Protein AF-A0A844YGU7-F1 (afdb_monomer_lite)

Structure (mmCIF, N/CA/C/O backbone):
data_AF-A0A844YGU7-F1
#
_entry.id   AF-A0A844YGU7-F1
#
loop_
_atom_site.group_PDB
_atom_site.id
_atom_site.type_symbol
_atom_site.label_atom_id
_atom_site.label_alt_id
_atom_site.label_comp_id
_atom_site.label_asym_id
_atom_site.label_entity_id
_atom_site.label_seq_id
_atom_site.pdbx_PDB_ins_code
_atom_site.Cartn_x
_atom_site.Cartn_y
_atom_site.Cartn_z
_atom_site.occupancy
_atom_site.B_iso_or_equiv
_atom_site.auth_seq_id
_atom_site.auth_comp_id
_atom_site.auth_asym_id
_atom_site.auth_atom_id
_atom_site.pdbx_PDB_model_num
ATOM 1 N N . MET A 1 1 ? 11.134 10.161 29.491 1.00 30.61 1 MET A N 1
ATOM 2 C CA . MET A 1 1 ? 9.968 9.669 30.267 1.00 30.61 1 MET A CA 1
ATOM 3 C C . MET A 1 1 ? 8.596 10.061 29.671 1.00 30.61 1 MET A C 1
ATOM 5 O O . MET A 1 1 ? 7.620 10.081 30.400 1.00 30.61 1 MET A O 1
ATOM 9 N N . ALA A 1 2 ? 8.461 10.285 28.350 1.00 33.19 2 ALA A N 1
ATOM 10 C CA . ALA A 1 2 ? 7.192 10.712 27.717 1.00 33.19 2 ALA A CA 1
ATOM 11 C C . ALA A 1 2 ? 6.451 9.608 26.917 1.00 33.19 2 ALA A C 1
ATOM 13 O O . ALA A 1 2 ? 5.372 9.842 26.385 1.00 33.19 2 ALA A O 1
ATOM 14 N N . ALA A 1 3 ? 7.008 8.393 26.821 1.00 44.94 3 ALA A N 1
ATOM 15 C CA . ALA A 1 3 ? 6.471 7.333 25.956 1.00 44.94 3 ALA A CA 1
ATOM 16 C C . ALA A 1 3 ? 5.378 6.460 26.612 1.00 44.94 3 ALA A C 1
ATOM 18 O O . ALA A 1 3 ? 4.569 5.857 25.909 1.00 44.94 3 ALA A O 1
ATOM 19 N N . SER A 1 4 ? 5.322 6.385 27.948 1.00 48.12 4 SER A N 1
ATOM 20 C CA . SER A 1 4 ? 4.388 5.500 28.669 1.00 48.12 4 SER A CA 1
ATOM 21 C C . SER A 1 4 ? 2.947 6.023 28.698 1.00 48.12 4 SER A C 1
ATOM 23 O O . SER A 1 4 ? 2.011 5.225 28.726 1.00 48.12 4 SER A O 1
ATOM 25 N N . VAL A 1 5 ? 2.763 7.346 28.627 1.00 50.00 5 VAL A N 1
ATOM 26 C CA . VAL A 1 5 ? 1.441 7.997 28.619 1.00 50.00 5 VAL A CA 1
ATOM 27 C C . VAL A 1 5 ? 0.739 7.811 27.267 1.00 50.00 5 VAL A C 1
ATOM 29 O O . VAL A 1 5 ? -0.462 7.574 27.237 1.00 50.00 5 VAL A O 1
ATOM 32 N N . SER A 1 6 ? 1.483 7.795 26.152 1.00 78.44 6 SER A N 1
ATOM 33 C CA . SER A 1 6 ? 0.908 7.622 24.806 1.00 78.44 6 SER A CA 1
ATOM 34 C C . SER A 1 6 ? 0.341 6.216 24.572 1.00 78.44 6 SER A C 1
ATOM 36 O O . SER A 1 6 ? -0.726 6.078 23.980 1.00 78.44 6 SER A O 1
ATOM 38 N N . ARG A 1 7 ? 1.003 5.164 25.081 1.00 85.12 7 ARG A N 1
ATOM 39 C CA . ARG A 1 7 ? 0.532 3.781 24.899 1.00 85.12 7 ARG A CA 1
ATOM 40 C C . ARG A 1 7 ? -0.750 3.491 25.681 1.00 85.12 7 ARG A C 1
ATOM 42 O O . ARG A 1 7 ? -1.691 2.962 25.102 1.00 85.12 7 ARG A O 1
ATOM 49 N N . ARG A 1 8 ? -0.790 3.841 26.971 1.00 88.31 8 ARG A N 1
ATOM 50 C CA . ARG A 1 8 ? -1.977 3.607 27.812 1.00 88.31 8 ARG A CA 1
ATOM 51 C C . ARG A 1 8 ? -3.166 4.456 27.373 1.00 88.31 8 ARG A C 1
ATOM 53 O O . ARG A 1 8 ? -4.277 3.950 27.371 1.00 88.31 8 ARG A O 1
ATOM 60 N N . ALA A 1 9 ? -2.938 5.710 26.971 1.00 92.19 9 ALA A N 1
ATOM 61 C CA . ALA A 1 9 ? -3.999 6.561 26.434 1.00 92.19 9 ALA A CA 1
ATOM 62 C C . ALA A 1 9 ? -4.604 5.968 25.154 1.00 92.19 9 ALA A C 1
ATOM 64 O O . ALA A 1 9 ? -5.821 5.918 25.016 1.00 92.19 9 ALA A O 1
ATOM 65 N N . LEU A 1 10 ? -3.761 5.449 24.255 1.00 92.88 10 LEU A N 1
ATOM 66 C CA . LEU A 1 10 ? -4.219 4.785 23.039 1.00 92.88 10 LEU A CA 1
ATOM 67 C C . LEU A 1 10 ? -5.043 3.526 23.350 1.00 92.88 10 LEU A C 1
ATOM 69 O O . LEU A 1 10 ? -6.127 3.355 22.805 1.00 92.88 10 LEU A O 1
ATOM 73 N N . GLU A 1 11 ? -4.552 2.660 24.239 1.00 95.25 11 GLU A N 1
ATOM 74 C CA . GLU A 1 11 ? -5.267 1.443 24.654 1.00 95.25 11 GLU A CA 1
ATOM 75 C C . GLU A 1 11 ? -6.587 1.773 25.382 1.00 95.25 11 GLU A C 1
ATOM 77 O O . GLU A 1 11 ? -7.579 1.076 25.184 1.00 95.25 11 GLU A O 1
ATOM 82 N N . HIS A 1 12 ? -6.635 2.866 26.154 1.00 95.00 12 HIS A N 1
ATOM 83 C CA . HIS A 1 12 ? -7.858 3.360 26.792 1.00 95.00 12 HIS A CA 1
ATOM 84 C C . HIS A 1 12 ? -8.904 3.811 25.764 1.00 95.00 12 HIS A C 1
ATOM 86 O O . HIS A 1 12 ? -10.040 3.350 25.822 1.00 95.00 12 HIS A O 1
ATOM 92 N N . GLU A 1 13 ? -8.529 4.644 24.786 1.00 95.94 13 GLU A N 1
ATOM 93 C CA . GLU A 1 13 ? -9.454 5.088 23.732 1.00 95.94 13 GLU A CA 1
ATOM 94 C C . GLU A 1 13 ? -10.020 3.906 22.930 1.00 95.94 13 GLU A C 1
ATOM 96 O O . GLU A 1 13 ? -11.205 3.885 22.607 1.00 95.94 13 GLU A O 1
ATOM 101 N N . VAL A 1 14 ? -9.196 2.892 22.647 1.00 95.94 14 VAL A N 1
ATOM 102 C CA . VAL A 1 14 ? -9.638 1.663 21.968 1.00 95.94 14 VAL A CA 1
ATOM 103 C C . VAL A 1 14 ? -10.587 0.844 22.846 1.00 95.94 14 VAL A C 1
ATOM 105 O O . VAL A 1 14 ? -11.570 0.301 22.342 1.00 95.94 14 VAL A O 1
ATOM 108 N N . GLY A 1 15 ? -10.327 0.772 24.154 1.00 95.38 15 GLY A N 1
ATOM 109 C CA . GLY A 1 15 ? -11.231 0.145 25.118 1.00 95.38 15 GLY A CA 1
ATOM 110 C C . GLY A 1 15 ? -12.611 0.806 25.138 1.00 95.38 15 GLY A C 1
ATOM 111 O O . GLY A 1 15 ? -13.621 0.107 25.067 1.00 95.38 15 GLY A O 1
ATOM 112 N N . GLU A 1 16 ? -12.659 2.141 25.144 1.00 96.50 16 GLU A N 1
ATOM 113 C CA . GLU A 1 16 ? -13.910 2.909 25.091 1.00 96.50 16 GLU A CA 1
ATOM 114 C C . GLU A 1 16 ? -14.686 2.670 23.789 1.00 96.50 16 GLU A C 1
ATOM 116 O O . GLU A 1 16 ? -15.904 2.490 23.831 1.00 96.50 16 GLU A O 1
ATOM 121 N N . ILE A 1 17 ? -14.002 2.604 22.636 1.00 95.88 17 ILE A N 1
ATOM 122 C CA . ILE A 1 17 ? -14.648 2.268 21.353 1.00 95.88 17 ILE A CA 1
ATOM 123 C C . ILE A 1 17 ? -15.348 0.915 21.459 1.00 95.88 17 ILE A C 1
ATOM 125 O O . ILE A 1 17 ? -16.547 0.826 21.202 1.00 95.88 17 ILE A O 1
ATOM 129 N N . ARG A 1 18 ? -14.631 -0.122 21.901 1.00 94.44 18 ARG A N 1
ATOM 130 C CA . ARG A 1 18 ? -15.182 -1.482 21.983 1.00 94.44 18 ARG A CA 1
ATOM 131 C C . ARG A 1 18 ? -16.327 -1.589 22.988 1.00 94.44 18 ARG A C 1
ATOM 133 O O . ARG A 1 18 ? -17.298 -2.297 22.731 1.00 94.44 18 ARG A O 1
ATOM 140 N N . ALA A 1 19 ? -16.241 -0.878 24.113 1.00 93.50 19 ALA A N 1
ATOM 141 C CA . ALA A 1 19 ? -17.320 -0.822 25.096 1.00 93.50 19 ALA A CA 1
ATOM 142 C C . ALA A 1 19 ? -18.585 -0.168 24.513 1.00 93.50 19 ALA A C 1
ATOM 144 O O . ALA A 1 19 ? -19.694 -0.666 24.714 1.00 93.50 19 ALA A O 1
ATOM 145 N N . LEU A 1 20 ? -18.427 0.920 23.753 1.00 93.19 20 LEU A N 1
ATOM 146 C CA . LEU A 1 20 ? -19.538 1.598 23.086 1.00 93.19 20 LEU A CA 1
ATOM 147 C C . LEU A 1 20 ? -20.135 0.769 21.947 1.00 93.19 20 LEU A C 1
ATOM 149 O O . LEU A 1 20 ? -21.356 0.749 21.809 1.00 93.19 20 LEU A O 1
ATOM 153 N N . GLU A 1 21 ? -19.311 0.072 21.164 1.00 91.75 21 GLU A N 1
ATOM 154 C CA . GLU A 1 21 ? -19.767 -0.854 20.121 1.00 91.75 21 GLU A CA 1
ATOM 155 C C . GLU A 1 21 ? -20.582 -2.007 20.719 1.00 91.75 21 GLU A C 1
ATOM 157 O O . GLU A 1 21 ? -21.665 -2.320 20.222 1.00 91.75 21 GLU A O 1
ATOM 162 N N . ALA A 1 22 ? -20.124 -2.584 21.836 1.00 91.00 22 ALA A N 1
ATOM 163 C CA . ALA A 1 22 ? -20.861 -3.621 22.555 1.00 91.00 22 ALA A CA 1
ATOM 164 C C . ALA A 1 22 ? -22.194 -3.100 23.123 1.00 91.00 22 ALA A C 1
ATOM 166 O O . ALA A 1 22 ? -23.228 -3.758 22.992 1.00 91.00 22 ALA A O 1
ATOM 167 N N . ALA A 1 23 ? -22.200 -1.898 23.709 1.00 89.69 23 ALA A N 1
ATOM 168 C CA . ALA A 1 23 ? -23.420 -1.267 24.217 1.00 89.69 23 ALA A CA 1
ATOM 169 C C . ALA A 1 23 ? -24.423 -0.942 23.095 1.00 89.69 23 ALA A C 1
ATOM 171 O O . ALA A 1 23 ? -25.630 -1.139 23.260 1.00 89.69 23 ALA A O 1
ATOM 172 N N . LEU A 1 24 ? -23.935 -0.478 21.942 1.00 88.56 24 LEU A N 1
ATOM 173 C CA . LEU A 1 24 ? -24.749 -0.220 20.756 1.00 88.56 24 LEU A CA 1
ATOM 174 C C . LEU A 1 24 ? -25.374 -1.513 20.216 1.00 88.56 24 LEU A C 1
ATOM 176 O O . LEU A 1 24 ? -26.574 -1.537 19.943 1.00 88.56 24 LEU A O 1
ATOM 180 N N . ALA A 1 25 ? -24.591 -2.592 20.126 1.00 87.75 25 ALA A N 1
ATOM 181 C CA . ALA A 1 25 ? -25.080 -3.904 19.711 1.00 87.75 25 ALA A CA 1
ATOM 182 C C . ALA A 1 25 ? -26.176 -4.439 20.652 1.00 87.75 25 ALA A C 1
ATOM 184 O O . ALA A 1 25 ? -27.153 -5.019 20.183 1.00 87.75 25 ALA A O 1
ATOM 185 N N . ALA A 1 26 ? -26.060 -4.191 21.962 1.00 86.06 26 ALA A N 1
ATOM 186 C CA . ALA A 1 26 ? -27.051 -4.609 22.954 1.00 86.06 26 ALA A CA 1
ATOM 187 C C . ALA A 1 26 ? -28.352 -3.777 22.937 1.00 86.06 26 ALA A C 1
ATOM 189 O O . ALA A 1 26 ? -29.416 -4.294 23.268 1.00 86.06 26 ALA A O 1
ATOM 190 N N . THR A 1 27 ? -28.291 -2.492 22.563 1.00 80.69 27 THR A N 1
ATOM 191 C CA . THR A 1 27 ? -29.431 -1.552 22.669 1.00 80.69 27 THR A CA 1
ATOM 192 C C . THR A 1 27 ? -30.338 -1.547 21.424 1.00 80.69 27 THR A C 1
ATOM 194 O O . THR A 1 27 ? -31.477 -1.077 21.482 1.00 80.69 27 THR A O 1
ATOM 197 N N . GLY A 1 28 ? -29.873 -2.072 20.284 1.00 70.62 28 GLY A N 1
ATOM 198 C CA . GLY A 1 28 ? -30.610 -2.015 19.017 1.00 70.62 28 GLY A CA 1
ATOM 199 C C . GLY A 1 28 ? -30.732 -0.591 18.444 1.00 70.62 28 GLY A C 1
ATOM 200 O O . GLY A 1 28 ? -30.109 0.349 18.932 1.00 70.62 28 GLY A O 1
ATOM 201 N N . SER A 1 29 ? -31.536 -0.422 17.383 1.00 58.06 29 SER A N 1
ATOM 202 C CA . SER A 1 29 ? -31.522 0.695 16.406 1.00 58.06 29 SER A CA 1
ATOM 203 C C . SER A 1 29 ? -31.685 2.149 16.922 1.00 58.06 29 SER A C 1
ATOM 205 O O . SER A 1 29 ? -31.743 3.074 16.113 1.00 58.06 29 SER A O 1
ATOM 207 N N . ARG A 1 30 ? -31.725 2.408 18.238 1.00 59.16 30 ARG A N 1
ATOM 208 C CA . ARG A 1 30 ? -31.756 3.757 18.856 1.00 59.16 30 ARG A CA 1
ATOM 209 C C . ARG A 1 30 ? -30.343 4.308 19.145 1.00 59.16 30 ARG A C 1
ATOM 211 O O . ARG A 1 30 ? -30.077 4.872 20.203 1.00 59.16 30 ARG A O 1
ATOM 218 N N . GLY A 1 31 ? -29.424 4.142 18.192 1.00 62.31 31 GLY A N 1
ATOM 219 C CA . GLY A 1 31 ? -27.970 4.249 18.391 1.00 62.31 31 GLY A CA 1
ATOM 220 C C . GLY A 1 31 ? -27.278 5.580 18.061 1.00 62.31 31 GLY A C 1
ATOM 221 O O . GLY A 1 31 ? -26.046 5.633 18.076 1.00 62.31 31 GLY A O 1
ATOM 222 N N . GLY A 1 32 ? -28.011 6.654 17.743 1.00 75.06 32 GLY A N 1
ATOM 223 C CA . GLY A 1 32 ? -27.411 7.896 17.220 1.00 75.06 32 GLY A CA 1
ATOM 224 C C . GLY A 1 32 ? -26.360 8.531 18.145 1.00 75.06 32 GLY A C 1
ATOM 225 O O . GLY A 1 32 ? -25.285 8.923 17.697 1.00 75.06 32 GLY A O 1
ATOM 226 N N . SER A 1 33 ? -26.620 8.556 19.457 1.00 83.50 33 SER A N 1
ATOM 227 C CA . SER A 1 33 ? -25.674 9.095 20.451 1.00 83.50 33 SER A CA 1
ATOM 228 C C . SER A 1 33 ? -24.414 8.229 20.601 1.00 83.50 33 SER A C 1
ATOM 230 O O . SER A 1 33 ? -23.306 8.755 20.708 1.00 83.50 33 SER A O 1
ATOM 232 N N . TYR A 1 34 ? -24.554 6.899 20.543 1.00 86.75 34 TYR A N 1
ATOM 233 C CA . TYR A 1 34 ? -23.420 5.972 20.605 1.00 86.75 34 TYR A CA 1
ATOM 234 C C . TYR A 1 34 ? -22.502 6.121 19.392 1.00 86.75 34 TYR A C 1
ATOM 236 O O . TYR A 1 34 ? -21.291 6.213 19.568 1.00 86.75 34 TYR A O 1
ATOM 244 N N . SER A 1 35 ? -23.071 6.246 18.190 1.00 87.81 35 SER A N 1
ATOM 245 C CA . SER A 1 35 ? -22.302 6.418 16.948 1.00 87.81 35 SER A CA 1
ATOM 246 C C . SER A 1 35 ? -21.432 7.680 16.995 1.00 87.81 35 SER A C 1
ATOM 248 O O . SER A 1 35 ? -20.227 7.616 16.773 1.00 87.81 35 SER A O 1
ATOM 250 N N . LEU A 1 36 ? -21.995 8.817 17.426 1.00 90.75 36 LEU A N 1
ATOM 251 C CA . LEU A 1 36 ? -21.240 10.069 17.578 1.00 90.75 36 LEU A CA 1
ATOM 252 C C . LEU A 1 36 ? -20.111 9.974 18.616 1.00 90.75 36 LEU A C 1
ATOM 254 O O . LEU A 1 36 ? -19.061 10.608 18.465 1.00 90.75 36 LEU A O 1
ATOM 258 N N . ARG A 1 37 ? -20.322 9.208 19.694 1.00 93.25 37 ARG A N 1
ATOM 259 C CA . ARG A 1 37 ? -19.289 8.959 20.708 1.00 93.25 37 ARG A CA 1
ATOM 260 C C . ARG A 1 37 ? -18.177 8.079 20.144 1.00 93.25 37 ARG A C 1
ATOM 262 O O . ARG A 1 37 ? -17.015 8.446 20.298 1.00 93.25 37 ARG A O 1
ATOM 269 N N . ILE A 1 38 ? -18.525 6.991 19.459 1.00 93.88 38 ILE A N 1
ATOM 270 C CA . ILE A 1 38 ? -17.577 6.096 18.781 1.00 93.88 38 ILE A CA 1
ATOM 271 C C . ILE A 1 38 ? -16.715 6.898 17.799 1.00 93.88 38 ILE A C 1
ATOM 273 O O . ILE A 1 38 ? -15.489 6.877 17.905 1.00 93.88 38 ILE A O 1
ATOM 277 N N . ASP A 1 39 ? -17.334 7.714 16.943 1.00 94.38 39 ASP A N 1
ATOM 278 C CA . ASP A 1 39 ? -16.623 8.574 15.991 1.00 94.38 39 ASP A CA 1
ATOM 279 C C . ASP A 1 39 ? -15.642 9.527 16.682 1.00 94.38 39 ASP A C 1
ATOM 281 O O . ASP A 1 39 ? -14.556 9.810 16.173 1.00 94.38 39 ASP A O 1
ATOM 285 N N . ARG A 1 40 ? -16.004 10.057 17.856 1.00 96.25 40 ARG A N 1
ATOM 286 C CA . ARG A 1 40 ? -15.124 10.939 18.631 1.00 96.25 40 ARG A CA 1
ATOM 287 C C . ARG A 1 40 ? -13.887 10.198 19.138 1.00 96.25 40 ARG A C 1
ATOM 289 O O . ARG A 1 40 ? -12.791 10.752 19.050 1.00 96.25 40 ARG A O 1
ATOM 296 N N . HIS A 1 41 ? -14.048 8.978 19.644 1.00 96.50 41 HIS A N 1
ATOM 297 C CA . HIS A 1 41 ? -12.916 8.154 20.070 1.00 96.50 41 HIS A CA 1
ATOM 298 C C . HIS A 1 41 ? -12.042 7.743 18.875 1.00 96.50 41 HIS A C 1
ATOM 300 O O . HIS A 1 41 ? -10.823 7.894 18.941 1.00 96.50 41 HIS A O 1
ATOM 306 N N . TYR A 1 42 ? -12.633 7.358 17.737 1.00 95.88 42 TYR A N 1
ATOM 307 C CA . TYR A 1 42 ? -11.872 7.101 16.509 1.00 95.88 42 TYR A CA 1
ATOM 308 C C . TYR A 1 42 ? -11.058 8.319 16.067 1.00 95.88 42 TYR A C 1
ATOM 310 O O . TYR A 1 42 ? -9.868 8.183 15.789 1.00 95.88 42 TYR A O 1
ATOM 318 N N . ARG A 1 43 ? -11.645 9.524 16.064 1.00 96.12 43 ARG A N 1
ATOM 319 C CA . ARG A 1 43 ? -10.906 10.761 15.748 1.00 96.12 43 ARG A CA 1
ATOM 320 C C . ARG A 1 43 ? -9.717 10.981 16.687 1.00 96.12 43 ARG A C 1
ATOM 322 O O . ARG A 1 43 ? -8.649 11.364 16.216 1.00 96.12 43 ARG A O 1
ATOM 329 N N . ARG A 1 44 ? -9.863 10.708 17.989 1.00 96.06 44 ARG A N 1
ATOM 330 C CA . ARG A 1 44 ? -8.751 10.798 18.954 1.00 96.06 44 ARG A CA 1
ATOM 331 C C . ARG A 1 44 ? -7.650 9.783 18.663 1.00 96.06 44 ARG A C 1
ATOM 333 O O . ARG A 1 44 ? -6.483 10.165 18.629 1.00 96.06 44 ARG A O 1
ATOM 340 N N . VAL A 1 45 ? -8.008 8.528 18.394 1.00 95.50 45 VAL A N 1
ATOM 341 C CA . VAL A 1 45 ? -7.051 7.479 18.005 1.00 95.50 45 VAL A CA 1
ATOM 342 C C . VAL A 1 45 ? -6.285 7.878 16.740 1.00 95.50 45 VAL A C 1
ATOM 344 O O . VAL A 1 45 ? -5.057 7.782 16.715 1.00 95.50 45 VAL A O 1
ATOM 347 N N . MET A 1 46 ? -6.982 8.376 15.714 1.00 94.69 46 MET A N 1
ATOM 348 C CA . MET A 1 46 ? -6.356 8.849 14.474 1.00 94.69 46 MET A CA 1
ATOM 349 C C . MET A 1 46 ? -5.374 9.992 14.744 1.00 94.69 46 MET A C 1
ATOM 351 O O . MET A 1 46 ? -4.224 9.905 14.320 1.00 94.69 46 MET A O 1
ATOM 355 N N . ALA A 1 47 ? -5.779 11.002 15.520 1.00 94.88 47 ALA A N 1
ATOM 356 C CA . ALA A 1 47 ? -4.920 12.132 15.873 1.00 94.88 47 ALA A CA 1
ATOM 357 C C . ALA A 1 47 ? -3.655 11.693 16.638 1.00 94.88 47 ALA A C 1
ATOM 359 O O . ALA A 1 47 ? -2.561 12.192 16.380 1.00 94.88 47 ALA A O 1
ATOM 360 N N . MET A 1 48 ? -3.769 10.713 17.543 1.00 94.88 48 MET A N 1
ATOM 361 C CA . MET A 1 48 ? -2.610 10.147 18.249 1.00 94.88 48 MET A CA 1
ATOM 362 C C . MET A 1 48 ? -1.652 9.392 17.311 1.00 94.88 48 MET A C 1
ATOM 364 O O . MET A 1 48 ? -0.442 9.368 17.549 1.00 94.88 48 MET A O 1
ATOM 368 N N . LEU A 1 49 ? -2.173 8.757 16.257 1.00 95.00 49 LEU A N 1
ATOM 369 C CA . LEU A 1 49 ? -1.391 7.965 15.302 1.00 95.00 49 LEU A CA 1
ATOM 370 C C . LEU A 1 49 ? -0.863 8.778 14.115 1.00 95.00 49 LEU A C 1
ATOM 372 O O . LEU A 1 49 ? 0.033 8.307 13.411 1.00 95.00 49 LEU A O 1
ATOM 376 N N . GLU A 1 50 ? -1.345 9.999 13.914 1.00 94.81 50 GLU A N 1
ATOM 377 C CA . GLU A 1 50 ? -1.031 10.834 12.756 1.00 94.81 50 GLU A CA 1
ATOM 378 C C . GLU A 1 50 ? 0.474 11.055 12.508 1.00 94.81 50 GLU A C 1
ATOM 380 O O . GLU A 1 50 ? 0.926 10.822 11.380 1.00 94.81 50 GLU A O 1
ATOM 385 N N . PRO A 1 51 ? 1.318 11.356 13.518 1.00 93.44 51 PRO A N 1
ATOM 386 C CA . PRO A 1 51 ? 2.763 11.465 13.301 1.00 93.44 51 PRO A CA 1
ATOM 387 C C . PRO A 1 51 ? 3.385 10.170 12.756 1.00 93.44 51 PRO A C 1
ATOM 389 O O . PRO A 1 51 ? 4.318 10.193 11.946 1.00 93.44 51 PRO A O 1
ATOM 392 N N . ARG A 1 52 ? 2.852 9.017 13.181 1.00 93.56 52 ARG A N 1
ATOM 393 C CA . ARG A 1 52 ? 3.315 7.691 12.760 1.00 93.56 52 ARG A CA 1
ATOM 394 C C . ARG A 1 52 ? 2.835 7.357 11.352 1.00 93.56 52 ARG A C 1
ATOM 396 O O . ARG A 1 52 ? 3.626 6.814 10.581 1.00 93.56 52 ARG A O 1
ATOM 403 N N . ILE A 1 53 ? 1.603 7.730 11.003 1.00 95.50 53 ILE A N 1
ATOM 404 C CA . ILE A 1 53 ? 1.070 7.647 9.637 1.00 95.50 53 ILE A CA 1
ATOM 405 C C . ILE A 1 53 ? 1.951 8.483 8.704 1.00 95.50 53 ILE A C 1
ATOM 407 O O . ILE A 1 53 ? 2.502 7.951 7.745 1.00 95.50 53 ILE A 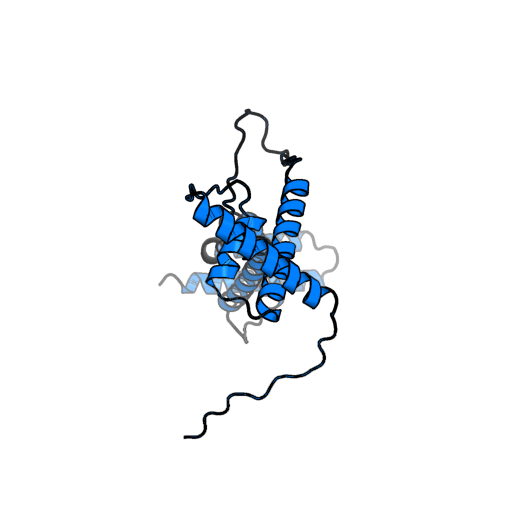O 1
ATOM 411 N N . ALA A 1 54 ? 2.215 9.749 9.037 1.00 94.62 54 ALA A N 1
ATOM 412 C CA . ALA A 1 54 ? 3.057 10.632 8.230 1.00 94.62 54 ALA A CA 1
ATOM 413 C C . ALA A 1 54 ? 4.496 10.109 8.056 1.00 94.62 54 ALA A C 1
ATOM 415 O O . ALA A 1 54 ? 5.116 10.284 6.999 1.00 94.62 54 ALA A O 1
ATOM 416 N N . TRP A 1 55 ? 5.068 9.479 9.087 1.00 95.19 55 TRP A N 1
ATOM 417 C CA . TRP A 1 55 ? 6.369 8.815 8.985 1.00 95.19 55 TRP A CA 1
ATOM 418 C C . TRP A 1 55 ? 6.318 7.580 8.073 1.00 95.19 55 TRP A C 1
ATOM 420 O O . TRP A 1 55 ? 7.161 7.448 7.182 1.00 95.19 55 TRP A O 1
ATOM 430 N N . LEU A 1 56 ? 5.318 6.710 8.240 1.00 94.31 56 LEU A N 1
ATOM 431 C CA . LEU A 1 56 ? 5.147 5.511 7.419 1.00 94.31 56 LEU A CA 1
ATOM 432 C C . LEU A 1 56 ? 4.900 5.858 5.945 1.00 94.31 56 LEU A C 1
ATOM 434 O O . LEU A 1 56 ? 5.577 5.311 5.078 1.00 94.31 56 LEU A O 1
ATOM 438 N N . THR A 1 57 ? 4.022 6.815 5.647 1.00 95.06 57 THR A N 1
ATOM 439 C CA . THR A 1 57 ? 3.744 7.283 4.280 1.00 95.06 57 THR A CA 1
ATOM 440 C C . THR A 1 57 ? 5.024 7.724 3.568 1.00 95.06 57 THR A C 1
ATOM 442 O O . THR A 1 57 ? 5.280 7.324 2.429 1.00 95.06 57 THR A O 1
ATOM 445 N N . ARG A 1 58 ? 5.898 8.471 4.261 1.00 95.56 58 ARG A N 1
ATOM 446 C CA . ARG A 1 58 ? 7.224 8.841 3.738 1.00 95.56 58 ARG A CA 1
ATOM 447 C C . ARG A 1 58 ? 8.118 7.620 3.530 1.00 95.56 58 ARG A C 1
ATOM 449 O O . ARG A 1 58 ? 8.710 7.479 2.464 1.00 95.56 58 ARG A O 1
ATOM 456 N N . ARG A 1 59 ? 8.192 6.713 4.511 1.00 93.94 59 ARG A N 1
ATOM 457 C CA . ARG A 1 59 ? 9.027 5.499 4.446 1.00 93.94 59 ARG A CA 1
ATOM 458 C C . ARG A 1 59 ? 8.640 4.576 3.288 1.00 93.94 59 ARG A C 1
ATOM 460 O O . ARG A 1 59 ? 9.517 3.961 2.687 1.00 93.94 59 ARG A O 1
ATOM 467 N N . TYR A 1 60 ? 7.353 4.490 2.973 1.00 92.19 60 TYR A N 1
ATOM 468 C CA . TYR A 1 60 ? 6.835 3.672 1.879 1.00 92.19 60 TYR A CA 1
ATOM 469 C C . TYR A 1 60 ? 6.925 4.363 0.509 1.00 92.19 60 TYR A C 1
ATOM 471 O O . TYR A 1 60 ? 6.664 3.711 -0.501 1.00 92.19 60 TYR A O 1
ATOM 479 N N . GLY A 1 61 ? 7.367 5.627 0.448 1.00 91.31 61 GLY A N 1
ATOM 480 C CA . GLY A 1 61 ? 7.508 6.384 -0.799 1.00 91.31 61 GLY A CA 1
ATOM 481 C C . GLY A 1 61 ? 6.178 6.881 -1.372 1.00 91.31 61 GLY A C 1
ATOM 482 O O . GLY A 1 61 ? 6.082 7.125 -2.569 1.00 91.31 61 GLY A O 1
ATOM 483 N N . LEU A 1 62 ? 5.154 7.029 -0.530 1.00 93.56 62 LEU A N 1
ATOM 484 C CA . LEU A 1 62 ? 3.787 7.406 -0.908 1.00 93.56 62 LEU A CA 1
ATOM 485 C C . LEU A 1 62 ? 3.543 8.916 -0.742 1.00 93.56 62 LEU A C 1
ATOM 487 O O . LEU A 1 62 ? 2.451 9.353 -0.401 1.00 93.56 62 LEU A O 1
ATOM 491 N N . GLY A 1 63 ? 4.577 9.735 -0.956 1.00 91.38 63 GLY A N 1
ATOM 492 C CA . GLY A 1 63 ? 4.521 11.184 -0.726 1.00 91.38 63 GLY A CA 1
ATOM 493 C C . GLY A 1 63 ? 3.495 11.924 -1.591 1.00 91.38 63 GLY A C 1
ATOM 494 O O . GLY A 1 63 ? 2.930 12.904 -1.119 1.00 91.38 63 GLY A O 1
ATOM 495 N N . ASN A 1 64 ? 3.230 11.425 -2.802 1.00 89.06 64 ASN A N 1
ATOM 496 C CA . ASN A 1 64 ? 2.221 11.968 -3.721 1.00 89.06 64 ASN A CA 1
ATOM 497 C C . ASN A 1 64 ? 0.820 11.376 -3.485 1.00 89.06 64 ASN A C 1
ATOM 499 O O . ASN A 1 64 ? -0.138 11.835 -4.083 1.00 89.06 64 ASN A O 1
ATOM 503 N N . TRP A 1 65 ? 0.712 10.371 -2.613 1.00 93.50 65 TRP A N 1
ATOM 504 C CA . TRP A 1 65 ? -0.507 9.613 -2.312 1.00 93.50 65 TRP A CA 1
ATOM 505 C C . TRP A 1 65 ? -0.840 9.747 -0.822 1.00 93.50 65 TRP A C 1
ATOM 507 O O . TRP A 1 65 ? -1.162 8.771 -0.149 1.00 93.50 65 TRP A O 1
ATOM 517 N N . ARG A 1 66 ? -0.621 10.937 -0.246 1.00 94.94 66 ARG A N 1
ATOM 518 C CA . ARG A 1 66 ? -0.720 11.151 1.209 1.00 94.94 66 ARG A CA 1
ATOM 519 C C . ARG A 1 66 ? -2.133 10.946 1.729 1.00 94.94 66 ARG A C 1
ATOM 521 O O . ARG A 1 66 ? -2.281 10.356 2.795 1.00 94.94 66 ARG A O 1
ATOM 528 N N . GLU A 1 67 ? -3.124 11.412 0.982 1.00 95.88 67 GLU A N 1
ATOM 529 C CA . GLU A 1 67 ? -4.537 11.266 1.327 1.00 95.88 67 GLU A CA 1
ATOM 530 C C . GLU A 1 67 ? -4.960 9.796 1.254 1.00 95.88 67 GLU A C 1
ATOM 532 O O . GLU A 1 67 ? -5.461 9.258 2.242 1.00 95.88 67 GLU A O 1
ATOM 537 N N . ASP A 1 68 ? -4.623 9.096 0.167 1.00 96.88 68 ASP A N 1
ATOM 538 C CA . ASP A 1 68 ? -4.873 7.654 0.034 1.00 96.88 68 ASP A CA 1
ATOM 539 C C . ASP A 1 68 ? -4.152 6.838 1.108 1.00 96.88 68 ASP A C 1
ATOM 541 O O . ASP A 1 68 ? -4.698 5.885 1.660 1.00 96.88 68 ASP A O 1
ATOM 545 N N . ALA A 1 69 ? -2.916 7.213 1.446 1.00 96.94 69 ALA A N 1
ATOM 546 C CA . ALA A 1 69 ? -2.151 6.570 2.505 1.00 96.94 69 ALA A CA 1
ATOM 547 C C . ALA A 1 69 ? -2.786 6.792 3.884 1.00 96.94 69 ALA A C 1
ATOM 549 O O . ALA A 1 69 ? -2.789 5.873 4.706 1.00 96.94 69 ALA A O 1
ATOM 550 N N . ALA A 1 70 ? -3.339 7.980 4.145 1.00 96.44 70 ALA A N 1
ATOM 551 C CA . ALA A 1 70 ? -4.076 8.257 5.372 1.00 96.44 70 ALA A CA 1
ATOM 552 C C . ALA A 1 70 ? -5.356 7.411 5.451 1.00 96.44 70 ALA A C 1
ATOM 554 O O . ALA A 1 70 ? -5.600 6.781 6.480 1.00 96.44 70 ALA A O 1
ATOM 555 N N . GLN A 1 71 ? -6.116 7.309 4.357 1.00 97.25 71 GLN A N 1
ATOM 556 C CA . GLN A 1 71 ? -7.313 6.464 4.286 1.00 97.25 71 GLN A CA 1
ATOM 557 C C . GLN A 1 71 ? -6.985 4.972 4.438 1.00 97.25 71 GLN A C 1
ATOM 559 O O . GLN A 1 71 ? -7.638 4.267 5.207 1.00 97.25 71 GLN A O 1
ATOM 564 N N . ALA A 1 72 ? -5.932 4.486 3.777 1.00 97.69 72 ALA A N 1
ATOM 565 C CA . ALA A 1 72 ? -5.464 3.108 3.913 1.00 97.69 72 ALA A CA 1
ATOM 566 C C . ALA A 1 72 ? -5.062 2.794 5.365 1.00 97.69 72 ALA A C 1
ATOM 568 O O . ALA A 1 72 ? -5.481 1.783 5.928 1.00 97.69 72 ALA A O 1
ATOM 569 N N . CYS A 1 73 ? -4.315 3.692 6.016 1.00 97.44 73 CYS A N 1
ATOM 570 C CA . CYS A 1 73 ? -4.015 3.571 7.441 1.00 97.44 73 CYS A CA 1
ATOM 571 C C . CYS A 1 73 ? -5.282 3.588 8.304 1.00 97.44 73 CYS A C 1
ATOM 573 O O . CYS A 1 73 ? -5.354 2.820 9.261 1.00 97.44 73 CYS A O 1
ATOM 575 N N . ALA A 1 74 ? -6.285 4.405 7.968 1.00 97.44 74 ALA A N 1
ATOM 576 C CA . ALA A 1 74 ? -7.543 4.454 8.704 1.00 97.44 74 ALA A CA 1
ATOM 577 C C . ALA A 1 74 ? -8.312 3.121 8.643 1.00 97.44 74 ALA A C 1
ATOM 579 O O . ALA A 1 74 ? -8.798 2.653 9.674 1.00 97.44 74 ALA A O 1
ATOM 580 N N . ILE A 1 75 ? -8.337 2.459 7.480 1.00 97.31 75 ILE A N 1
ATOM 581 C CA . ILE A 1 75 ? -8.887 1.100 7.321 1.00 97.31 75 ILE A CA 1
ATOM 582 C C . ILE A 1 75 ? -8.133 0.110 8.218 1.00 97.31 75 ILE A C 1
ATOM 584 O O . ILE A 1 75 ? -8.750 -0.668 8.949 1.00 97.31 75 ILE A O 1
ATOM 588 N N . GLY A 1 76 ? -6.798 0.167 8.210 1.00 97.31 76 GLY A N 1
ATOM 589 C CA . GLY A 1 76 ? -5.959 -0.684 9.054 1.00 97.31 76 GLY A CA 1
ATOM 590 C C . GLY A 1 76 ? -6.203 -0.462 10.549 1.00 97.31 76 GLY A C 1
ATOM 591 O O . GLY A 1 76 ? -6.251 -1.420 11.317 1.00 97.31 76 GLY A O 1
ATOM 592 N N . ILE A 1 77 ? -6.414 0.787 10.969 1.00 97.00 77 ILE A N 1
ATOM 593 C CA . ILE A 1 77 ? -6.752 1.143 12.353 1.00 97.00 77 ILE A CA 1
ATOM 594 C C . ILE A 1 77 ? -8.127 0.591 12.729 1.00 97.00 77 ILE A C 1
ATOM 596 O O . ILE A 1 77 ? -8.254 -0.027 13.783 1.00 97.00 77 ILE A O 1
ATOM 600 N N . TYR A 1 78 ? -9.132 0.742 11.866 1.00 96.56 78 TYR A N 1
ATOM 601 C CA . TYR A 1 78 ? -10.467 0.192 12.100 1.00 96.56 78 TYR A CA 1
ATOM 602 C C . TYR A 1 78 ? -10.425 -1.333 12.291 1.00 96.56 78 TYR A C 1
ATOM 604 O O . TYR A 1 78 ? -10.935 -1.859 13.280 1.00 96.56 78 TYR A O 1
ATOM 612 N N . ARG A 1 79 ? -9.706 -2.041 11.408 1.00 96.50 79 ARG A N 1
ATOM 613 C CA . ARG A 1 79 ? -9.470 -3.491 11.521 1.00 96.50 79 ARG A CA 1
ATOM 614 C C . ARG A 1 79 ? -8.701 -3.864 12.789 1.00 96.50 79 ARG A C 1
ATOM 616 O O . ARG A 1 79 ? -9.020 -4.870 13.423 1.00 96.50 79 ARG A O 1
ATOM 623 N N . ALA A 1 80 ? -7.703 -3.068 13.175 1.00 96.69 80 ALA A N 1
ATOM 624 C CA . ALA A 1 80 ? -6.942 -3.288 14.403 1.00 96.69 80 ALA A CA 1
ATOM 625 C C . ALA A 1 80 ? -7.836 -3.183 15.643 1.00 96.69 80 ALA A C 1
ATOM 627 O O . ALA A 1 80 ? -7.736 -4.033 16.519 1.00 96.69 80 ALA A O 1
ATOM 628 N N . VAL A 1 81 ? -8.718 -2.180 15.712 1.00 96.31 81 VAL A N 1
ATOM 629 C CA . VAL A 1 81 ? -9.647 -1.992 16.840 1.00 96.31 81 VAL A CA 1
ATOM 630 C C . VAL A 1 81 ? -10.568 -3.201 17.004 1.00 96.31 81 VAL A C 1
ATOM 632 O O . VAL A 1 81 ? -10.668 -3.736 18.107 1.00 96.31 81 VAL A O 1
ATOM 635 N N . GLY A 1 82 ? -11.162 -3.686 15.909 1.00 93.56 82 GLY A N 1
ATOM 636 C CA . GLY A 1 82 ? -12.085 -4.826 15.953 1.00 93.56 82 GLY A CA 1
ATOM 637 C C . GLY A 1 82 ? -11.429 -6.171 16.293 1.00 93.56 82 GLY A C 1
ATOM 638 O O . GLY A 1 82 ? -12.088 -7.054 16.833 1.00 93.56 82 GLY A O 1
ATOM 639 N N . SER A 1 83 ? -10.132 -6.334 16.010 1.00 94.31 83 SER A N 1
ATOM 640 C CA . SER A 1 83 ? -9.393 -7.595 16.211 1.00 94.31 83 SER A CA 1
ATOM 641 C C . SER A 1 83 ? -8.423 -7.579 17.396 1.00 94.31 83 SER A C 1
ATOM 643 O O . SER A 1 83 ? -7.692 -8.547 17.609 1.00 94.31 83 SER A O 1
ATOM 645 N N . TRP A 1 84 ? -8.366 -6.485 18.161 1.00 96.25 84 TRP A N 1
ATOM 646 C CA . TRP A 1 84 ? -7.389 -6.362 19.234 1.00 96.25 84 TRP A CA 1
ATOM 647 C C . TRP A 1 84 ? -7.721 -7.263 20.426 1.00 96.25 84 TRP A C 1
ATOM 649 O O . TRP A 1 84 ? -8.772 -7.144 21.052 1.00 96.25 84 TRP A O 1
ATOM 659 N N . GLU A 1 85 ? -6.775 -8.123 20.792 1.00 93.38 85 GLU A N 1
ATOM 660 C CA . GLU A 1 85 ? -6.814 -8.944 22.001 1.00 93.38 85 GLU A CA 1
ATOM 661 C C . GLU A 1 85 ? -5.671 -8.507 22.937 1.00 93.38 85 GLU A C 1
ATOM 663 O O . GLU A 1 85 ? -4.501 -8.724 22.596 1.00 93.38 85 GLU A O 1
ATOM 668 N N . PRO A 1 86 ? -5.969 -7.893 24.103 1.00 91.38 86 PRO A N 1
ATOM 669 C CA . PRO A 1 86 ? -4.944 -7.357 25.006 1.00 91.38 86 PRO A CA 1
ATOM 670 C C . PRO A 1 86 ? -3.944 -8.405 25.510 1.00 91.38 86 PRO A C 1
ATOM 672 O O . PRO A 1 86 ? -2.787 -8.077 25.763 1.00 91.38 86 PRO A O 1
ATOM 675 N N . GLU A 1 87 ? -4.381 -9.663 25.623 1.00 92.94 87 GLU A N 1
ATOM 676 C CA . GLU A 1 87 ? -3.565 -10.792 26.085 1.00 92.94 87 GLU A CA 1
ATOM 677 C C . GLU A 1 87 ? -2.490 -11.202 25.070 1.00 92.94 87 GLU A C 1
ATOM 679 O O . GLU A 1 87 ? -1.427 -11.685 25.453 1.00 92.94 87 GLU A O 1
ATOM 684 N N . ARG A 1 88 ? -2.740 -10.988 23.770 1.00 92.19 88 ARG A N 1
ATOM 685 C CA . ARG A 1 88 ? -1.813 -11.385 22.700 1.00 92.19 88 ARG A CA 1
ATOM 686 C C . ARG A 1 88 ? -0.733 -10.344 22.447 1.00 92.19 88 ARG A C 1
ATOM 688 O O . ARG A 1 88 ? 0.428 -10.692 22.246 1.00 92.19 88 ARG A O 1
ATOM 695 N N . ALA A 1 89 ? -1.113 -9.068 22.385 1.00 92.69 89 ALA A N 1
ATOM 696 C CA . ALA A 1 89 ? -0.188 -7.981 22.085 1.00 92.69 89 ALA A CA 1
ATOM 697 C C . ALA A 1 89 ? -0.738 -6.608 22.497 1.00 92.69 89 ALA A C 1
ATOM 699 O O . ALA A 1 89 ? -1.943 -6.356 22.497 1.00 92.69 89 ALA A O 1
ATOM 700 N N . GLY A 1 90 ? 0.176 -5.665 22.745 1.00 93.62 90 GLY A N 1
ATOM 701 C CA . GLY A 1 90 ? -0.177 -4.251 22.881 1.00 93.62 90 GLY A CA 1
ATOM 702 C C . GLY A 1 90 ? -0.780 -3.685 21.595 1.00 93.62 90 GLY A C 1
ATOM 703 O O . GLY A 1 90 ? -0.322 -4.009 20.493 1.00 93.62 90 GLY A O 1
ATOM 704 N N . PHE A 1 91 ? -1.762 -2.790 21.727 1.00 95.25 91 PHE A N 1
ATOM 705 C CA . PHE A 1 91 ? -2.477 -2.238 20.572 1.00 95.25 91 PHE A CA 1
ATOM 706 C C . PHE A 1 91 ? -1.541 -1.503 19.604 1.00 95.25 91 PHE A C 1
ATOM 708 O O . PHE A 1 91 ? -1.654 -1.648 18.389 1.00 95.25 91 PHE A O 1
ATOM 715 N N . SER A 1 92 ? -0.557 -0.766 20.133 1.00 93.56 92 SER A N 1
ATOM 716 C CA . SER A 1 92 ? 0.431 -0.032 19.330 1.00 93.56 92 SER A CA 1
ATOM 717 C C . SER A 1 92 ? 1.251 -0.935 18.397 1.00 93.56 92 SER A C 1
ATOM 719 O O . SER A 1 92 ? 1.647 -0.502 17.312 1.00 93.56 92 SER A O 1
ATOM 721 N N . THR A 1 93 ? 1.483 -2.190 18.791 1.00 94.19 93 THR A N 1
ATOM 722 C CA . THR A 1 93 ? 2.159 -3.196 17.966 1.00 94.19 93 THR A CA 1
ATOM 723 C C . THR A 1 93 ? 1.235 -3.684 16.857 1.00 94.19 93 THR A C 1
ATOM 725 O O . THR A 1 93 ? 1.605 -3.618 15.683 1.00 94.19 93 THR A O 1
ATOM 728 N N . LEU A 1 94 ? 0.015 -4.099 17.215 1.00 96.25 94 LEU A N 1
ATOM 729 C CA . LEU A 1 94 ? -0.975 -4.599 16.261 1.00 96.25 94 LEU A CA 1
ATOM 730 C C . LEU A 1 94 ? -1.309 -3.549 15.197 1.00 96.25 94 LEU A C 1
ATOM 732 O O . LEU A 1 94 ? -1.224 -3.823 14.001 1.00 96.25 94 LEU A O 1
ATOM 736 N N . VAL A 1 95 ? -1.622 -2.321 15.616 1.00 96.50 95 VAL A N 1
ATOM 737 C CA . VAL A 1 95 ? -1.981 -1.236 14.695 1.00 96.50 95 VAL A CA 1
ATOM 738 C C . VAL A 1 95 ? -0.818 -0.870 13.775 1.00 96.50 95 VAL A C 1
ATOM 740 O O . VAL A 1 95 ? -1.024 -0.544 12.610 1.00 96.50 95 VAL A O 1
ATOM 743 N N . HIS A 1 96 ? 0.428 -0.979 14.249 1.00 95.38 96 HIS A N 1
ATOM 744 C CA . HIS A 1 96 ? 1.590 -0.758 13.396 1.00 95.38 96 HIS A CA 1
ATOM 745 C C . HIS A 1 96 ? 1.717 -1.820 12.302 1.00 95.38 96 HIS A C 1
ATOM 747 O O . HIS A 1 96 ? 2.062 -1.472 11.172 1.00 95.38 96 HIS A O 1
ATOM 753 N N . TRP A 1 97 ? 1.435 -3.087 12.610 1.00 96.81 97 TRP A N 1
ATOM 754 C CA . TRP A 1 97 ? 1.399 -4.148 11.604 1.00 96.81 97 TRP A CA 1
ATOM 755 C C . TRP A 1 97 ? 0.278 -3.925 10.591 1.00 96.81 97 TRP A C 1
ATOM 757 O O . TRP A 1 97 ? 0.546 -3.970 9.391 1.00 96.81 97 TRP A O 1
ATOM 767 N N . GLN A 1 98 ? -0.927 -3.586 11.058 1.00 97.44 98 GLN A N 1
ATOM 768 C CA . GLN A 1 98 ? -2.068 -3.315 10.181 1.00 97.44 98 GLN A CA 1
ATOM 769 C C . GLN A 1 98 ? -1.792 -2.134 9.239 1.00 97.44 98 GLN A C 1
ATOM 771 O O . GLN A 1 98 ? -1.878 -2.287 8.024 1.00 97.44 98 GLN A O 1
ATOM 776 N N . MET A 1 99 ? -1.330 -0.990 9.762 1.00 96.38 99 MET A N 1
ATOM 777 C CA . MET A 1 99 ? -0.965 0.171 8.934 1.00 96.38 99 MET A CA 1
ATOM 778 C C . MET A 1 99 ? 0.099 -0.173 7.883 1.00 96.38 99 MET A C 1
ATOM 780 O O . MET A 1 99 ? 0.024 0.268 6.739 1.00 96.38 99 MET A O 1
ATOM 784 N N . ARG A 1 100 ? 1.104 -0.980 8.243 1.00 97.56 100 ARG A N 1
ATOM 785 C CA . ARG A 1 100 ? 2.145 -1.406 7.297 1.00 97.56 100 ARG A CA 1
ATOM 786 C C . ARG A 1 100 ? 1.608 -2.316 6.197 1.00 97.56 100 ARG A C 1
ATOM 788 O O . ARG A 1 100 ? 2.072 -2.190 5.064 1.00 97.56 100 ARG A O 1
ATOM 795 N N . GLY A 1 101 ? 0.674 -3.210 6.518 1.00 97.38 101 GLY A N 1
ATOM 796 C CA . GLY A 1 101 ? 0.001 -4.068 5.543 1.00 97.38 101 GLY A CA 1
ATOM 797 C C . GLY A 1 101 ? -0.787 -3.252 4.519 1.00 97.38 101 GLY A C 1
ATOM 798 O O . GLY A 1 101 ? -0.567 -3.401 3.317 1.00 97.38 101 GLY A O 1
ATOM 799 N N . GLU A 1 102 ? -1.615 -2.316 4.988 1.00 97.88 102 GLU A N 1
ATOM 800 C CA . GLU A 1 102 ? -2.432 -1.454 4.122 1.00 97.88 102 GLU A CA 1
ATOM 801 C C . GLU A 1 102 ? -1.578 -0.554 3.219 1.00 97.88 102 GLU A C 1
ATOM 803 O O . GLU A 1 102 ? -1.821 -0.456 2.014 1.00 97.88 102 GLU A O 1
ATOM 808 N N . LEU A 1 103 ? -0.513 0.049 3.761 1.00 97.06 103 LEU A N 1
ATOM 809 C CA . LEU A 1 103 ? 0.408 0.873 2.970 1.00 97.06 103 LEU A CA 1
ATOM 810 C C . LEU A 1 103 ? 1.203 0.056 1.952 1.00 97.06 103 LEU A C 1
ATOM 812 O O . LEU A 1 103 ? 1.482 0.549 0.859 1.00 97.06 103 LEU A O 1
ATOM 816 N N . GLN A 1 104 ? 1.560 -1.190 2.271 1.00 95.56 104 GLN A N 1
ATOM 817 C CA . GLN A 1 104 ? 2.206 -2.081 1.309 1.00 95.56 104 GLN A CA 1
ATOM 818 C C . GLN A 1 104 ? 1.249 -2.443 0.165 1.00 95.56 104 GLN A C 1
ATOM 820 O O . GLN A 1 104 ? 1.654 -2.414 -0.998 1.00 95.56 104 GLN A O 1
ATOM 825 N N . ALA A 1 105 ? -0.017 -2.732 0.475 1.00 94.12 105 ALA A N 1
ATOM 826 C CA . ALA A 1 105 ? -1.044 -3.014 -0.524 1.00 94.12 105 ALA A CA 1
ATOM 827 C C . ALA A 1 105 ? -1.343 -1.788 -1.404 1.00 94.12 105 ALA A C 1
ATOM 829 O O . ALA A 1 105 ? -1.472 -1.914 -2.623 1.00 94.12 105 ALA A O 1
ATOM 830 N N . LEU A 1 106 ? -1.416 -0.589 -0.815 1.00 94.62 106 LEU A N 1
ATOM 831 C CA . LEU A 1 106 ? -1.537 0.666 -1.560 1.00 94.62 106 LEU A CA 1
ATOM 832 C C . LEU A 1 106 ? -0.328 0.879 -2.473 1.00 94.62 106 LEU A C 1
ATOM 834 O O . LEU A 1 106 ? -0.500 1.088 -3.669 1.00 94.62 106 LEU A O 1
ATOM 838 N N . ARG A 1 107 ? 0.892 0.746 -1.936 1.00 92.75 107 ARG A N 1
ATOM 839 C CA . ARG A 1 107 ? 2.131 0.866 -2.711 1.00 92.75 107 ARG A CA 1
ATOM 840 C C . ARG A 1 107 ? 2.148 -0.085 -3.896 1.00 92.75 107 ARG A C 1
ATOM 842 O O . ARG A 1 107 ? 2.529 0.340 -4.978 1.00 92.75 107 ARG A O 1
ATOM 849 N N . HIS A 1 108 ? 1.756 -1.342 -3.706 1.00 89.06 108 HIS A N 1
ATOM 850 C CA . HIS A 1 108 ? 1.679 -2.294 -4.807 1.00 89.06 108 HIS A CA 1
ATOM 851 C C . HIS A 1 108 ? 0.719 -1.787 -5.889 1.00 89.06 108 HIS A C 1
ATOM 853 O O . HIS A 1 108 ? 1.129 -1.651 -7.031 1.00 89.06 108 HIS A O 1
ATOM 859 N N . ARG A 1 109 ? -0.505 -1.385 -5.526 1.00 89.19 109 ARG A N 1
ATOM 860 C CA . ARG A 1 109 ? -1.499 -0.862 -6.479 1.00 89.19 109 ARG A CA 1
ATOM 861 C C . ARG A 1 109 ? -1.009 0.356 -7.269 1.00 89.19 109 ARG A C 1
ATOM 863 O O . ARG A 1 109 ? -1.127 0.355 -8.486 1.00 89.19 109 ARG A O 1
ATOM 870 N N . VAL A 1 110 ? -0.418 1.349 -6.603 1.00 87.50 110 VAL A N 1
ATOM 871 C CA . VAL A 1 110 ? -0.025 2.615 -7.258 1.00 87.50 110 VAL A CA 1
ATOM 872 C C . VAL A 1 110 ? 1.348 2.567 -7.934 1.00 87.50 110 VAL A C 1
ATOM 874 O O . VAL A 1 110 ? 1.640 3.385 -8.798 1.00 87.50 110 VAL A O 1
ATOM 877 N N . MET A 1 111 ? 2.221 1.630 -7.551 1.00 76.38 111 MET A N 1
ATOM 878 C CA . MET A 1 111 ? 3.559 1.482 -8.144 1.00 76.38 111 MET A CA 1
ATOM 879 C C . MET A 1 111 ? 3.650 0.336 -9.156 1.00 76.38 111 MET A C 1
ATOM 881 O O . MET A 1 111 ? 4.696 0.196 -9.787 1.00 76.38 111 MET A O 1
ATOM 885 N N . LEU A 1 112 ? 2.592 -0.461 -9.348 1.00 61.56 112 LEU A N 1
ATOM 886 C CA . LEU A 1 112 ? 2.507 -1.442 -10.440 1.00 61.56 112 LEU A CA 1
ATOM 887 C C . LEU A 1 112 ? 2.688 -0.790 -11.817 1.00 61.56 112 LEU A C 1
ATOM 889 O O . LEU A 1 112 ? 3.174 -1.450 -12.731 1.00 61.56 112 LEU A O 1
ATOM 893 N N . ASP A 1 113 ? 2.380 0.502 -11.937 1.00 52.75 113 ASP A N 1
ATOM 894 C CA . ASP A 1 113 ? 2.576 1.281 -13.162 1.00 52.75 113 ASP A CA 1
ATOM 895 C C . ASP A 1 113 ? 4.060 1.590 -13.452 1.00 52.75 113 ASP A C 1
ATOM 897 O O . ASP A 1 113 ? 4.462 1.894 -14.571 1.00 52.75 113 ASP A O 1
ATOM 901 N N . ARG A 1 114 ? 4.949 1.413 -12.462 1.00 51.09 114 ARG A N 1
ATOM 902 C CA . ARG A 1 114 ? 6.407 1.516 -12.638 1.00 51.09 114 ARG A CA 1
ATOM 903 C C . ARG A 1 114 ? 7.024 0.180 -13.045 1.00 51.09 114 ARG A C 1
ATOM 905 O O . ARG A 1 114 ? 7.996 -0.275 -12.433 1.00 51.09 114 ARG A O 1
ATOM 912 N N . ARG A 1 115 ? 6.466 -0.474 -14.067 1.00 53.75 115 ARG A N 1
ATOM 913 C CA . ARG A 1 115 ? 7.050 -1.711 -14.605 1.00 53.75 115 ARG A CA 1
ATOM 914 C C . ARG A 1 115 ? 8.509 -1.475 -15.050 1.00 53.75 115 ARG A C 1
ATOM 916 O O . ARG A 1 115 ? 8.820 -0.420 -15.606 1.00 53.75 115 ARG A O 1
ATOM 923 N N . PRO A 1 116 ? 9.399 -2.478 -14.902 1.00 50.31 116 PRO A N 1
ATOM 924 C CA . PRO A 1 116 ? 10.773 -2.461 -15.425 1.00 50.31 116 PRO A CA 1
ATOM 925 C C . PRO A 1 116 ? 10.875 -2.150 -16.926 1.00 50.31 116 PRO A C 1
ATOM 927 O O . PRO A 1 116 ? 11.942 -1.755 -17.385 1.00 50.31 116 PRO A O 1
ATOM 930 N N . ALA A 1 117 ? 9.771 -2.279 -17.672 1.00 50.28 117 ALA A N 1
ATOM 931 C CA . ALA A 1 117 ? 9.656 -1.895 -19.075 1.00 50.28 117 ALA A CA 1
ATOM 932 C C . ALA A 1 117 ? 10.045 -0.425 -19.328 1.00 50.28 117 ALA A C 1
ATOM 934 O O . ALA A 1 117 ? 10.765 -0.150 -20.280 1.00 50.28 117 ALA A O 1
ATOM 935 N N . ALA A 1 118 ? 9.688 0.508 -18.434 1.00 44.06 118 ALA A N 1
ATOM 936 C CA . ALA A 1 118 ? 10.070 1.918 -18.575 1.00 44.06 118 ALA A CA 1
ATOM 937 C C . ALA A 1 118 ? 11.582 2.149 -18.367 1.00 44.06 118 ALA A C 1
ATOM 939 O O . ALA A 1 118 ? 12.186 2.997 -19.020 1.00 44.06 118 ALA A O 1
ATOM 940 N N . ARG A 1 119 ? 12.219 1.353 -17.492 1.00 45.25 119 ARG A N 1
ATOM 941 C CA . ARG A 1 119 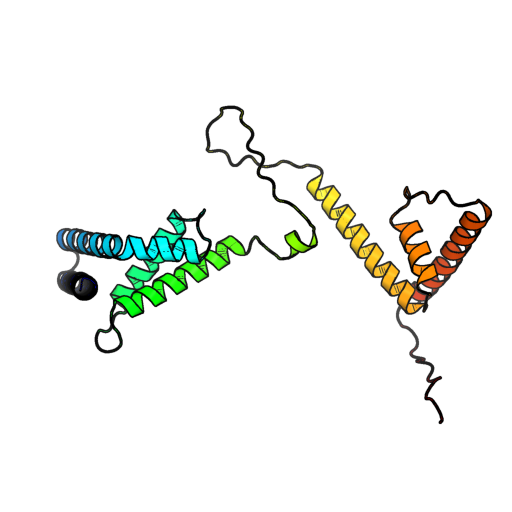? 13.682 1.372 -17.299 1.00 45.25 119 ARG A CA 1
ATOM 942 C C . ARG A 1 119 ? 14.427 0.718 -18.462 1.00 45.25 119 ARG A C 1
ATOM 944 O O . ARG A 1 119 ? 15.487 1.210 -18.825 1.00 45.25 119 ARG A O 1
ATOM 951 N N . ALA A 1 120 ? 13.879 -0.351 -19.039 1.00 49.75 120 ALA A N 1
ATOM 952 C CA . ALA A 1 120 ? 14.426 -0.988 -20.235 1.00 49.75 120 ALA A CA 1
ATOM 953 C C . ALA A 1 120 ? 14.304 -0.089 -21.481 1.00 49.75 120 ALA A C 1
ATOM 955 O O . ALA A 1 120 ? 15.160 -0.149 -22.355 1.00 49.75 120 ALA A O 1
ATOM 956 N N . ALA A 1 121 ? 13.287 0.777 -21.532 1.00 53.25 121 ALA A N 1
ATOM 957 C CA . ALA A 1 121 ? 13.024 1.681 -22.651 1.00 53.25 121 ALA A CA 1
ATOM 958 C C . ALA A 1 121 ? 13.707 3.062 -22.553 1.00 53.25 121 ALA A C 1
ATOM 960 O O . ALA A 1 121 ? 13.465 3.902 -23.413 1.00 53.25 121 ALA A O 1
ATOM 961 N N . ALA A 1 122 ? 14.504 3.345 -21.509 1.00 52.25 122 ALA A N 1
ATOM 962 C CA . ALA A 1 122 ? 15.063 4.684 -21.236 1.00 52.25 122 ALA A CA 1
ATOM 963 C C . ALA A 1 122 ? 14.021 5.829 -21.303 1.00 52.25 122 ALA A C 1
ATOM 965 O O . ALA A 1 122 ? 14.366 6.995 -21.501 1.00 52.25 122 ALA A O 1
ATOM 966 N N . ALA A 1 123 ? 12.739 5.505 -21.122 1.00 45.09 123 ALA A N 1
ATOM 967 C CA . ALA A 1 123 ? 11.651 6.452 -21.265 1.00 45.09 123 ALA A CA 1
ATOM 968 C C . ALA A 1 123 ? 11.594 7.323 -20.007 1.00 45.09 123 ALA A C 1
ATOM 970 O O . ALA A 1 123 ? 11.321 6.852 -18.899 1.00 45.09 123 ALA A O 1
ATOM 971 N N . ARG A 1 124 ? 11.897 8.610 -20.173 1.00 39.59 124 ARG A N 1
ATOM 972 C CA . ARG A 1 124 ? 11.798 9.611 -19.113 1.00 39.59 124 ARG A CA 1
ATOM 973 C C . ARG A 1 124 ? 10.389 10.190 -19.159 1.00 39.59 124 ARG A C 1
ATOM 975 O O . ARG A 1 124 ? 10.070 10.947 -20.066 1.00 39.59 124 ARG A O 1
ATOM 982 N N . THR A 1 125 ? 9.541 9.836 -18.197 1.00 43.66 125 THR A N 1
ATOM 983 C CA . THR A 1 125 ? 8.224 10.470 -18.060 1.00 43.66 125 THR A CA 1
ATOM 984 C C . THR A 1 125 ? 8.436 11.912 -17.607 1.00 43.66 125 THR A C 1
ATOM 986 O O . THR A 1 125 ? 8.833 12.155 -16.466 1.00 43.66 125 THR A O 1
ATOM 989 N N . VAL A 1 126 ? 8.234 12.865 -18.514 1.00 45.44 126 VAL A N 1
ATOM 990 C CA . VAL A 1 126 ? 8.234 14.296 -18.203 1.00 45.44 126 VAL A CA 1
ATOM 991 C C . VAL A 1 126 ? 6.778 14.741 -18.210 1.00 45.44 126 VAL A C 1
ATOM 993 O O . VAL A 1 126 ? 6.119 14.681 -19.242 1.00 45.44 126 VAL A O 1
ATOM 996 N N . SER A 1 127 ? 6.254 15.148 -17.056 1.00 44.56 127 SER A N 1
ATOM 997 C CA . SER A 1 127 ? 4.953 15.811 -16.993 1.00 44.56 127 SER A CA 1
ATOM 998 C C . SER A 1 127 ? 5.129 17.240 -17.501 1.00 44.56 127 SER A C 1
ATOM 1000 O O . SER A 1 127 ? 5.716 18.073 -16.806 1.00 44.56 127 SER A O 1
ATOM 1002 N N . MET A 1 128 ? 4.667 17.520 -18.716 1.00 44.19 128 MET A N 1
ATOM 1003 C CA . MET A 1 128 ? 4.571 18.885 -19.220 1.00 44.19 128 MET A CA 1
ATOM 1004 C C . MET A 1 128 ? 3.252 19.475 -18.721 1.00 44.19 128 MET A C 1
ATOM 1006 O O . MET A 1 128 ? 2.183 19.119 -19.204 1.00 44.19 128 MET A O 1
ATOM 1010 N N . PHE A 1 129 ? 3.325 20.351 -17.720 1.00 44.81 129 PHE A N 1
ATOM 1011 C CA . PHE A 1 129 ? 2.195 21.205 -17.372 1.00 44.81 129 PHE A CA 1
ATOM 1012 C C . PHE A 1 129 ? 2.102 22.289 -18.445 1.00 44.81 129 PHE A C 1
ATOM 1014 O O . PHE A 1 129 ? 3.050 23.054 -18.631 1.00 44.81 129 PHE A O 1
ATOM 1021 N N . ARG A 1 130 ? 0.991 22.329 -19.185 1.00 44.53 130 ARG A N 1
ATOM 1022 C CA . ARG A 1 130 ? 0.666 23.485 -20.019 1.00 44.53 130 ARG A CA 1
ATOM 1023 C C . ARG A 1 130 ? 0.168 24.572 -19.067 1.00 44.53 130 ARG A C 1
ATOM 1025 O O . ARG A 1 130 ? -0.808 24.367 -18.356 1.00 44.53 130 ARG A O 1
ATOM 1032 N N . ASP A 1 131 ? 0.909 25.670 -18.968 1.00 47.88 131 ASP A N 1
ATOM 1033 C CA . ASP A 1 131 ? 0.485 26.845 -18.208 1.00 47.88 131 ASP A CA 1
ATOM 1034 C C . ASP A 1 131 ? -0.346 27.744 -19.128 1.00 47.88 131 ASP A C 1
ATOM 1036 O O . ASP A 1 131 ? 0.135 28.731 -19.677 1.00 47.88 131 ASP A O 1
ATOM 1040 N N . ASP A 1 132 ? -1.582 27.333 -19.402 1.00 51.06 132 ASP A N 1
ATOM 1041 C CA . ASP A 1 132 ? -2.559 28.128 -20.151 1.00 51.06 132 ASP A CA 1
ATOM 1042 C C . ASP A 1 132 ? -3.666 28.711 -19.260 1.00 51.06 132 ASP A C 1
ATOM 1044 O O . ASP A 1 132 ? -4.714 29.136 -19.745 1.00 51.06 132 ASP A O 1
ATOM 1048 N N . GLY A 1 133 ? -3.425 28.785 -17.945 1.00 52.75 133 GLY A N 1
ATOM 1049 C CA . GLY A 1 133 ? -4.276 29.522 -17.005 1.00 52.75 133 GLY A CA 1
ATOM 1050 C C . GLY A 1 133 ? -5.718 29.014 -16.897 1.00 52.75 133 GLY A C 1
ATOM 1051 O O . GLY A 1 133 ? -6.570 29.716 -16.351 1.00 52.75 133 GLY A O 1
ATOM 1052 N N . ARG A 1 134 ? -6.022 27.813 -17.407 1.00 44.69 134 ARG A N 1
ATOM 1053 C CA . ARG A 1 134 ? -7.345 27.189 -17.310 1.00 44.69 134 ARG A CA 1
ATOM 1054 C C . ARG A 1 134 ? -7.315 26.031 -16.317 1.00 44.69 134 ARG A C 1
ATOM 1056 O O . ARG A 1 134 ? -6.510 25.116 -16.409 1.00 44.69 134 ARG A O 1
ATOM 1063 N N . THR A 1 135 ? -8.196 26.177 -15.337 1.00 40.88 135 THR A N 1
ATOM 1064 C CA . THR A 1 135 ? -8.619 25.305 -14.241 1.00 40.88 135 THR A CA 1
ATOM 1065 C C . THR A 1 135 ? -8.080 23.869 -14.226 1.00 40.88 135 THR A C 1
ATOM 1067 O O . THR A 1 135 ? -8.358 23.057 -15.102 1.00 40.88 135 THR A O 1
ATOM 1070 N N . VAL A 1 136 ? -7.411 23.543 -13.117 1.00 44.53 136 VAL A N 1
ATOM 1071 C CA . VAL A 1 136 ? -7.135 22.186 -12.628 1.00 44.53 136 VAL A CA 1
ATOM 1072 C C . VAL A 1 136 ? -8.451 21.399 -12.561 1.00 44.53 136 VAL A C 1
ATOM 1074 O O . VAL A 1 136 ? -9.297 21.700 -11.721 1.00 44.53 136 VAL A O 1
ATOM 1077 N N . GLY A 1 137 ? -8.647 20.412 -13.439 1.00 44.28 137 GLY A N 1
ATOM 1078 C CA . GLY A 1 137 ? -9.841 19.560 -13.390 1.00 44.28 137 GLY A CA 1
ATOM 1079 C C . GLY A 1 137 ? -10.080 18.653 -14.596 1.00 44.28 137 GLY A C 1
ATOM 1080 O O . GLY A 1 137 ? -10.681 17.598 -14.430 1.00 44.28 137 GLY A O 1
ATOM 1081 N N . GLU A 1 138 ? -9.577 18.993 -15.782 1.00 41.25 138 GLU A N 1
ATOM 1082 C CA . GLU A 1 138 ? -9.600 18.076 -16.925 1.00 41.25 138 GLU A CA 1
ATOM 1083 C C . GLU A 1 138 ? -8.297 17.278 -16.968 1.00 41.25 138 GLU A C 1
ATOM 1085 O O . GLU A 1 138 ? -7.203 17.838 -17.067 1.00 41.25 138 GLU A O 1
ATOM 1090 N N . LEU A 1 139 ? -8.410 15.950 -16.875 1.00 42.75 139 LEU A N 1
ATOM 1091 C CA . LEU A 1 139 ? -7.357 15.048 -17.323 1.00 42.75 139 LEU A CA 1
ATOM 1092 C C . LEU A 1 139 ? -7.146 15.353 -18.806 1.00 42.75 139 LEU A C 1
ATOM 1094 O O . LEU A 1 139 ? -7.937 14.921 -19.638 1.00 42.75 139 LEU A O 1
ATOM 1098 N N . ALA A 1 140 ? -6.134 16.156 -19.128 1.00 49.88 140 ALA A N 1
ATOM 1099 C CA . ALA A 1 140 ? -5.756 16.401 -20.507 1.00 49.88 140 ALA A CA 1
ATOM 1100 C C . ALA A 1 140 ? -5.384 15.050 -21.133 1.00 49.88 140 ALA A C 1
ATOM 1102 O O . ALA A 1 140 ? -4.317 14.501 -20.847 1.00 49.88 140 ALA A O 1
ATOM 1103 N N . GLU A 1 141 ? -6.288 14.484 -21.933 1.00 49.41 141 GLU A N 1
ATOM 1104 C CA . GLU A 1 141 ? -5.986 13.328 -22.766 1.00 49.41 141 GLU A CA 1
ATOM 1105 C C . GLU A 1 141 ? -4.861 13.732 -23.721 1.00 49.41 141 GLU A C 1
ATOM 1107 O O . GLU A 1 141 ? -4.997 14.636 -24.548 1.00 49.41 141 GLU A O 1
ATOM 1112 N N . LEU A 1 142 ? -3.707 13.091 -23.556 1.00 55.50 142 LEU A N 1
ATOM 1113 C CA . LEU A 1 142 ? -2.587 13.211 -24.478 1.00 55.50 142 LEU A CA 1
ATOM 1114 C C . LEU A 1 142 ? -2.955 12.440 -25.755 1.00 55.50 142 LEU A C 1
ATOM 1116 O O . LEU A 1 142 ? -2.699 11.242 -25.847 1.00 55.50 142 LEU A O 1
ATOM 1120 N N . ASP A 1 143 ? -3.580 13.118 -26.721 1.00 62.28 143 ASP A N 1
ATOM 1121 C CA . ASP A 1 143 ? -3.805 12.585 -28.073 1.00 62.28 143 ASP A CA 1
ATOM 1122 C C . ASP A 1 143 ? -2.478 12.600 -28.853 1.00 62.28 143 ASP A C 1
ATOM 1124 O O . ASP A 1 143 ? -2.152 13.565 -29.547 1.00 62.28 143 ASP A O 1
ATOM 1128 N N . ASP A 1 144 ? -1.673 11.545 -28.695 1.00 71.25 144 ASP A N 1
ATOM 1129 C CA . ASP A 1 144 ? -0.532 11.273 -29.572 1.00 71.25 144 ASP A CA 1
ATOM 1130 C C . ASP A 1 144 ? -0.940 10.279 -30.664 1.00 71.25 144 ASP A C 1
ATOM 1132 O O . ASP A 1 144 ? -0.918 9.057 -30.492 1.00 71.25 144 ASP A O 1
ATOM 1136 N N . ARG A 1 145 ? -1.293 10.830 -31.826 1.00 76.75 145 ARG A N 1
ATOM 1137 C CA . ARG A 1 145 ? -1.724 10.063 -33.002 1.00 76.75 145 ARG A CA 1
ATOM 1138 C C . ARG A 1 145 ? -0.624 9.180 -33.589 1.00 76.75 145 ARG A C 1
ATOM 1140 O O . ARG A 1 145 ? -0.934 8.239 -34.314 1.00 76.75 145 ARG A O 1
ATOM 1147 N N . GLU A 1 146 ? 0.640 9.445 -33.262 1.00 79.56 146 GLU A N 1
ATOM 1148 C CA . GLU A 1 146 ? 1.779 8.639 -33.703 1.00 79.56 146 GLU A CA 1
ATOM 1149 C C . GLU A 1 146 ? 2.160 7.547 -32.693 1.00 79.56 146 GLU A C 1
ATOM 1151 O O . GLU A 1 146 ? 2.974 6.679 -33.021 1.00 79.56 146 GLU A O 1
ATOM 1156 N N . ALA A 1 147 ? 1.551 7.515 -31.501 1.00 78.50 147 ALA A N 1
ATOM 1157 C CA . ALA A 1 147 ? 1.890 6.544 -30.462 1.00 78.50 147 ALA A CA 1
ATOM 1158 C C . ALA A 1 147 ? 1.613 5.096 -30.892 1.00 78.50 147 ALA A C 1
ATOM 1160 O O . ALA A 1 147 ? 2.469 4.220 -30.725 1.00 78.50 147 ALA A O 1
ATOM 1161 N N . LEU A 1 148 ? 0.435 4.837 -31.470 1.00 77.25 148 LEU A N 1
ATOM 1162 C CA . LEU A 1 148 ? 0.067 3.501 -31.942 1.00 77.25 148 LEU A CA 1
ATOM 1163 C C . LEU A 1 148 ? 0.916 3.081 -33.159 1.00 77.25 148 LEU A C 1
ATOM 1165 O O . LEU A 1 148 ? 1.607 2.064 -33.047 1.00 77.25 148 LEU A O 1
ATOM 1169 N N . PRO A 1 149 ? 0.996 3.868 -34.254 1.00 82.00 149 PRO A N 1
ATOM 1170 C CA . PRO A 1 149 ? 1.879 3.545 -35.378 1.00 82.00 149 PRO A CA 1
ATOM 1171 C C . PRO A 1 149 ? 3.351 3.388 -34.972 1.00 82.00 149 PRO A C 1
ATOM 1173 O O . PRO A 1 149 ? 4.059 2.523 -35.484 1.00 82.00 149 PRO A O 1
ATOM 1176 N N . GLY A 1 150 ? 3.842 4.210 -34.040 1.00 83.50 150 GLY A N 1
ATOM 1177 C CA . GLY A 1 150 ? 5.200 4.124 -33.503 1.00 83.50 150 GLY A CA 1
ATOM 1178 C C . GLY A 1 150 ? 5.451 2.825 -32.740 1.00 83.50 150 GLY A C 1
ATOM 1179 O O . GLY A 1 150 ? 6.461 2.160 -32.975 1.00 83.50 150 GLY A O 1
ATOM 1180 N N . THR A 1 151 ? 4.508 2.432 -31.882 1.00 83.94 151 THR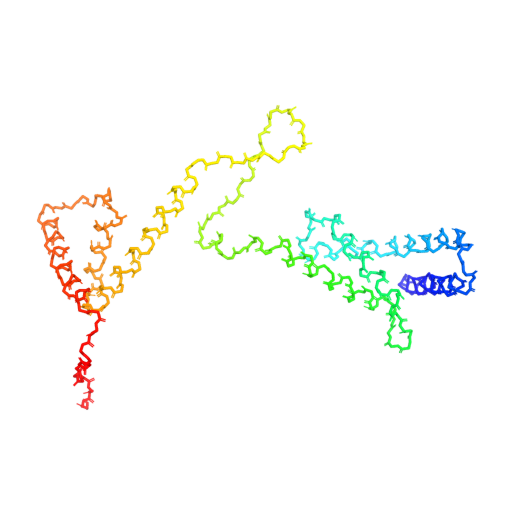 A N 1
ATOM 1181 C CA . THR A 1 151 ? 4.590 1.191 -31.102 1.00 83.94 151 THR A CA 1
ATOM 1182 C C . THR A 1 151 ? 4.544 -0.039 -32.005 1.00 83.94 151 THR A C 1
ATOM 1184 O O . THR A 1 151 ? 5.337 -0.960 -31.822 1.00 83.94 151 THR A O 1
ATOM 1187 N N . GLU A 1 152 ? 3.665 -0.053 -33.008 1.00 86.50 152 GLU A N 1
ATOM 1188 C CA . GLU A 1 152 ? 3.560 -1.159 -33.966 1.00 86.50 152 GLU A CA 1
ATOM 1189 C C . GLU A 1 152 ? 4.830 -1.313 -34.806 1.00 86.50 152 GLU A C 1
ATOM 1191 O O . GLU A 1 152 ? 5.344 -2.426 -34.930 1.00 86.50 152 GLU A O 1
ATOM 1196 N N . ARG A 1 153 ? 5.388 -0.203 -35.313 1.00 85.56 153 ARG A N 1
ATOM 1197 C CA . ARG A 1 153 ? 6.678 -0.206 -36.024 1.00 85.56 153 ARG A CA 1
ATOM 1198 C C . ARG A 1 153 ? 7.791 -0.774 -35.146 1.00 85.56 153 ARG A C 1
ATOM 1200 O O . ARG A 1 153 ? 8.481 -1.704 -35.551 1.00 85.56 153 ARG A O 1
ATOM 1207 N N . GLN A 1 154 ? 7.913 -0.285 -33.912 1.00 83.44 154 GLN A N 1
ATOM 1208 C CA . GLN A 1 154 ? 8.954 -0.743 -32.993 1.00 83.44 154 GLN A CA 1
ATOM 1209 C C . GLN A 1 154 ? 8.791 -2.221 -32.609 1.00 83.44 154 GLN A C 1
ATOM 1211 O O . GLN A 1 154 ? 9.780 -2.951 -32.510 1.00 83.44 154 GLN A O 1
ATOM 1216 N N . ALA A 1 155 ? 7.556 -2.682 -32.402 1.00 87.50 155 ALA A N 1
ATOM 1217 C CA . ALA A 1 155 ? 7.269 -4.085 -32.134 1.00 87.50 155 ALA A CA 1
ATOM 1218 C C . ALA A 1 155 ? 7.636 -4.970 -33.335 1.00 87.50 155 ALA A C 1
ATOM 1220 O O . ALA A 1 155 ? 8.281 -6.006 -33.153 1.00 87.50 155 ALA A O 1
ATOM 1221 N N . ALA A 1 156 ? 7.287 -4.546 -34.553 1.00 87.50 156 ALA A N 1
ATOM 1222 C CA . ALA A 1 156 ? 7.635 -5.248 -35.783 1.00 87.50 156 ALA A CA 1
ATOM 1223 C C . ALA A 1 156 ? 9.159 -5.340 -35.975 1.00 87.50 156 ALA A C 1
ATOM 1225 O O . ALA A 1 156 ? 9.674 -6.436 -36.209 1.00 87.50 156 ALA A O 1
ATOM 1226 N N . ASP A 1 157 ? 9.890 -4.239 -35.783 1.00 87.38 157 ASP A N 1
ATOM 1227 C CA . ASP A 1 157 ? 11.355 -4.209 -35.881 1.00 87.38 157 ASP A CA 1
ATOM 1228 C C . ASP A 1 157 ? 12.014 -5.125 -34.841 1.00 87.38 157 ASP A C 1
ATOM 1230 O O . ASP A 1 157 ? 12.940 -5.880 -35.153 1.00 87.38 157 ASP A O 1
ATOM 1234 N N . ALA A 1 158 ? 11.507 -5.122 -33.604 1.00 86.06 158 ALA A N 1
ATOM 1235 C CA . ALA A 1 158 ? 12.007 -5.989 -32.542 1.00 86.06 158 ALA A CA 1
ATOM 1236 C C . ALA A 1 158 ? 11.793 -7.478 -32.864 1.00 86.06 158 ALA A C 1
ATOM 1238 O O . ALA A 1 158 ? 12.710 -8.288 -32.678 1.00 86.06 158 ALA A O 1
ATOM 1239 N N . MET A 1 159 ? 10.610 -7.843 -33.375 1.00 91.25 159 MET A N 1
ATOM 1240 C CA . MET A 1 159 ? 10.309 -9.212 -33.809 1.00 91.25 159 MET A CA 1
ATOM 1241 C C . MET A 1 159 ? 11.179 -9.625 -34.999 1.00 91.25 159 MET A C 1
ATOM 1243 O O . MET A 1 159 ? 11.780 -10.702 -34.972 1.00 91.25 159 MET A O 1
ATOM 1247 N N . ALA A 1 160 ? 11.318 -8.760 -36.006 1.00 90.50 160 ALA A N 1
ATOM 1248 C CA . ALA A 1 160 ? 12.181 -8.995 -37.158 1.00 90.50 160 ALA A CA 1
ATOM 1249 C C . ALA A 1 160 ? 13.646 -9.195 -36.734 1.00 90.50 160 ALA A C 1
ATOM 1251 O O . ALA A 1 160 ? 14.308 -10.119 -37.209 1.00 90.50 160 ALA A O 1
ATOM 1252 N N . GLY A 1 161 ? 14.144 -8.393 -35.788 1.00 88.75 161 GLY A N 1
ATOM 1253 C CA . GLY A 1 161 ? 15.500 -8.517 -35.249 1.00 88.75 161 GLY A CA 1
ATOM 1254 C C . GLY A 1 161 ? 15.721 -9.809 -34.468 1.00 88.75 161 GLY A C 1
ATOM 1255 O O . GLY A 1 161 ? 16.756 -10.459 -34.622 1.00 88.75 161 GLY A O 1
ATOM 1256 N N . ALA A 1 162 ? 14.745 -10.225 -33.658 1.00 90.69 162 ALA A N 1
ATOM 1257 C CA . ALA A 1 162 ? 14.805 -11.499 -32.946 1.00 90.69 162 ALA A CA 1
ATOM 1258 C C . ALA A 1 162 ? 14.829 -12.695 -33.913 1.00 90.69 162 ALA A C 1
ATOM 1260 O O . ALA A 1 162 ? 15.664 -13.589 -33.760 1.00 90.69 162 ALA A O 1
ATOM 1261 N N . LEU A 1 163 ? 13.972 -12.680 -34.938 1.00 91.69 163 LEU A N 1
ATOM 1262 C CA . LEU A 1 163 ? 13.927 -13.718 -35.970 1.00 91.69 163 LEU A CA 1
ATOM 1263 C C . LEU A 1 163 ? 15.219 -13.768 -36.789 1.00 91.69 163 LEU A C 1
ATOM 1265 O O . LEU A 1 163 ? 15.760 -14.850 -37.014 1.00 91.69 163 LEU A O 1
ATOM 1269 N N . LEU A 1 164 ? 15.752 -12.614 -37.195 1.00 91.25 164 LEU A N 1
ATOM 1270 C CA . LEU A 1 164 ? 17.010 -12.545 -37.931 1.00 91.25 164 LEU A CA 1
ATOM 1271 C C . LEU A 1 164 ? 18.161 -13.143 -37.117 1.00 91.25 164 LEU A C 1
ATOM 1273 O O . LEU A 1 164 ? 18.887 -13.988 -37.635 1.00 91.25 164 LEU A O 1
ATOM 1277 N N . ARG A 1 165 ? 18.301 -12.766 -35.839 1.00 90.81 165 ARG A N 1
ATOM 1278 C CA . ARG A 1 165 ? 19.322 -13.341 -34.948 1.00 90.81 165 ARG A CA 1
ATOM 1279 C C . ARG A 1 165 ? 19.182 -14.851 -34.818 1.00 90.81 165 ARG A C 1
ATOM 1281 O O . ARG A 1 165 ? 20.170 -15.562 -34.971 1.00 90.81 165 ARG A O 1
ATOM 1288 N N . HIS A 1 166 ? 17.956 -15.339 -34.639 1.00 91.19 166 HIS A N 1
ATOM 1289 C CA . HIS A 1 166 ? 17.686 -16.771 -34.584 1.00 91.19 166 HIS A CA 1
ATOM 1290 C C . HIS A 1 166 ? 18.114 -17.499 -35.873 1.00 91.19 166 HIS A C 1
ATOM 1292 O O . HIS A 1 166 ? 18.748 -18.552 -35.813 1.00 91.19 166 HIS A O 1
ATOM 1298 N N . LEU A 1 167 ? 17.830 -16.933 -37.050 1.00 90.31 167 LEU A N 1
ATOM 1299 C CA . LEU A 1 167 ? 18.270 -17.505 -38.327 1.00 90.31 167 LEU A CA 1
ATOM 1300 C C . LEU A 1 167 ? 19.796 -17.474 -38.477 1.00 90.31 167 LEU A C 1
ATOM 1302 O O . LEU A 1 167 ? 20.379 -18.466 -38.912 1.00 90.31 167 LEU A O 1
ATOM 1306 N N . LEU A 1 168 ? 20.444 -16.374 -38.079 1.00 90.50 168 LEU A N 1
ATOM 1307 C CA . LEU A 1 168 ? 21.903 -16.223 -38.087 1.00 90.50 168 LEU A CA 1
ATOM 1308 C C . LEU A 1 168 ? 22.603 -17.222 -37.151 1.00 90.50 168 LEU A C 1
ATOM 1310 O O . LEU A 1 168 ? 23.692 -17.705 -37.478 1.00 90.50 168 LEU A O 1
ATOM 1314 N N . ASP A 1 169 ? 21.981 -17.548 -36.016 1.00 90.06 169 ASP A N 1
ATOM 1315 C CA . ASP A 1 169 ? 22.423 -18.614 -35.117 1.00 90.06 169 ASP A CA 1
ATOM 1316 C C . ASP A 1 169 ? 22.302 -19.986 -35.777 1.00 90.06 169 ASP A C 1
ATOM 1318 O O . ASP A 1 169 ? 23.277 -20.738 -35.791 1.00 90.06 169 ASP A O 1
ATOM 1322 N N . ARG A 1 170 ? 21.159 -20.287 -36.408 1.00 89.81 170 ARG A N 1
ATOM 1323 C CA . ARG A 1 170 ? 20.944 -21.573 -37.095 1.00 89.81 170 ARG A CA 1
ATOM 1324 C C . ARG A 1 170 ? 21.941 -21.828 -38.229 1.00 89.81 170 ARG A C 1
ATOM 1326 O O . ARG A 1 170 ? 22.351 -22.968 -38.412 1.00 89.81 170 ARG A O 1
ATOM 1333 N N . ILE A 1 171 ? 22.348 -20.802 -38.980 1.00 89.81 171 ILE A N 1
ATOM 1334 C CA . ILE A 1 171 ? 23.360 -20.947 -40.048 1.00 89.81 171 ILE A CA 1
ATOM 1335 C C . ILE A 1 171 ? 24.810 -20.862 -39.539 1.00 89.81 171 ILE A C 1
ATOM 1337 O O . ILE A 1 171 ? 25.734 -20.905 -40.351 1.00 89.81 171 ILE A O 1
ATOM 1341 N N . GLY A 1 172 ? 25.032 -20.688 -38.230 1.00 89.19 172 GLY A N 1
ATOM 1342 C CA . GLY A 1 172 ? 26.373 -20.578 -37.651 1.00 89.19 172 GLY A CA 1
ATOM 1343 C C . GLY A 1 172 ? 27.158 -19.349 -38.128 1.00 89.19 172 GLY A C 1
ATOM 1344 O O . GLY A 1 172 ? 28.380 -19.409 -38.244 1.00 89.19 172 GLY A O 1
ATOM 1345 N N . SER A 1 173 ? 26.478 -18.237 -38.439 1.00 88.25 173 SER A N 1
ATOM 1346 C CA . SER A 1 173 ? 27.127 -17.045 -39.000 1.00 88.25 173 SER A CA 1
ATOM 1347 C C . SER A 1 173 ? 28.168 -16.466 -38.026 1.00 88.25 173 SER A C 1
ATOM 1349 O O . SER A 1 173 ? 27.827 -16.247 -36.863 1.00 88.25 173 SER A O 1
ATOM 1351 N N . PRO A 1 174 ? 29.392 -16.116 -38.463 1.00 88.50 174 PRO A N 1
ATOM 1352 C CA . PRO A 1 174 ? 30.386 -15.459 -37.610 1.00 88.50 174 PRO A CA 1
ATOM 1353 C C . PRO A 1 174 ? 29.920 -14.089 -37.096 1.00 88.50 174 PRO A C 1
ATOM 1355 O O . PRO A 1 174 ? 29.233 -13.358 -37.813 1.00 88.50 174 PRO A O 1
ATOM 1358 N N . ALA A 1 175 ? 30.363 -13.690 -35.898 1.00 84.69 175 ALA A N 1
ATOM 1359 C CA . ALA A 1 175 ? 29.959 -12.437 -35.241 1.00 84.69 175 ALA A CA 1
ATOM 1360 C C . ALA A 1 175 ? 30.150 -11.180 -36.116 1.00 84.69 175 ALA A C 1
ATOM 1362 O O . ALA A 1 175 ? 29.291 -10.303 -36.145 1.00 84.69 175 ALA A O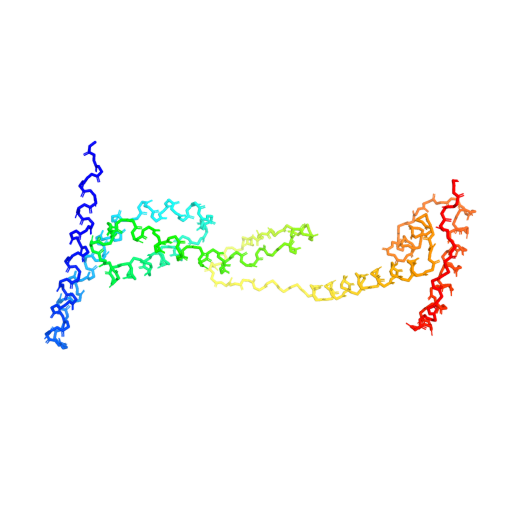 1
ATOM 1363 N N . ARG A 1 176 ? 31.237 -11.122 -36.899 1.00 85.00 176 ARG A N 1
ATOM 1364 C CA . ARG A 1 176 ? 31.506 -10.006 -37.820 1.00 85.00 176 ARG A CA 1
ATOM 1365 C C . ARG A 1 176 ? 30.472 -9.904 -38.945 1.00 85.00 176 ARG A C 1
ATOM 1367 O O . ARG A 1 176 ? 30.107 -8.805 -39.343 1.00 85.00 176 ARG A O 1
ATOM 1374 N N . GLU A 1 177 ? 30.006 -11.035 -39.465 1.00 86.56 177 GLU A N 1
ATOM 1375 C CA . GLU A 1 177 ? 28.995 -11.060 -40.527 1.00 86.56 177 GLU A CA 1
ATOM 1376 C C . GLU A 1 177 ? 27.611 -10.730 -39.987 1.00 86.56 177 GLU A C 1
ATOM 1378 O O . GLU A 1 177 ? 26.862 -10.021 -40.652 1.00 86.56 177 GLU A O 1
ATOM 1383 N N . ARG A 1 178 ? 27.308 -11.168 -38.757 1.00 88.00 178 ARG A N 1
ATOM 1384 C CA . ARG A 1 178 ? 26.076 -10.789 -38.053 1.00 88.00 178 ARG A CA 1
ATOM 1385 C C . ARG A 1 178 ? 25.970 -9.275 -37.923 1.00 88.00 178 ARG A C 1
ATOM 1387 O O . ARG A 1 178 ? 24.969 -8.716 -38.342 1.00 88.00 178 ARG A O 1
ATOM 1394 N N . ALA A 1 179 ? 27.039 -8.620 -37.467 1.00 85.69 179 ALA A N 1
ATOM 1395 C CA . ALA A 1 179 ? 27.073 -7.166 -37.334 1.00 85.69 179 ALA A CA 1
ATOM 1396 C C . ALA A 1 179 ? 26.857 -6.440 -38.677 1.00 85.69 179 ALA A C 1
ATOM 1398 O O . ALA A 1 179 ? 26.128 -5.455 -38.735 1.00 85.69 179 ALA A O 1
ATOM 1399 N N . ILE A 1 180 ? 27.447 -6.942 -39.772 1.00 86.31 180 ILE A N 1
ATOM 1400 C CA . ILE A 1 180 ? 27.256 -6.371 -41.119 1.00 86.31 180 ILE A CA 1
ATOM 1401 C C . ILE A 1 180 ? 25.799 -6.517 -41.579 1.00 86.31 180 ILE A C 1
ATOM 1403 O O . ILE A 1 180 ? 25.244 -5.592 -42.168 1.00 86.31 180 ILE A O 1
ATOM 1407 N N . VAL A 1 181 ? 25.183 -7.673 -41.328 1.00 87.38 181 VAL A N 1
ATOM 1408 C CA . VAL A 1 181 ? 23.805 -7.962 -41.742 1.00 87.38 181 VAL A CA 1
ATOM 1409 C C . VAL A 1 181 ? 22.793 -7.189 -40.896 1.00 87.38 181 VAL A C 1
ATOM 1411 O O . VAL A 1 181 ? 21.879 -6.600 -41.460 1.00 87.38 181 VAL A O 1
ATOM 1414 N N . GLU A 1 182 ? 22.971 -7.123 -39.577 1.00 86.44 182 GLU A N 1
ATOM 1415 C CA . GLU A 1 182 ? 22.110 -6.336 -38.686 1.00 86.44 182 GLU A CA 1
ATOM 1416 C C . GLU A 1 182 ? 22.169 -4.842 -39.024 1.00 86.44 182 GLU A C 1
ATOM 1418 O O . GLU A 1 182 ? 21.124 -4.202 -39.134 1.00 86.44 182 GLU A O 1
ATOM 1423 N N . ALA A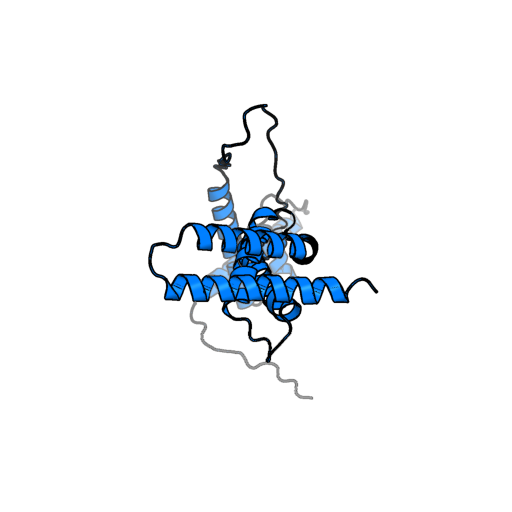 1 183 ? 23.367 -4.303 -39.280 1.00 84.06 183 ALA A N 1
ATOM 1424 C CA . ALA A 1 183 ? 23.528 -2.918 -39.715 1.00 84.06 183 ALA A CA 1
ATOM 1425 C C . ALA A 1 183 ? 22.826 -2.651 -41.057 1.00 84.06 183 ALA A C 1
ATOM 1427 O O . ALA A 1 183 ? 22.170 -1.628 -41.215 1.00 84.06 183 ALA A O 1
ATOM 1428 N N . ALA A 1 184 ? 22.905 -3.585 -42.009 1.00 83.69 184 ALA A N 1
ATOM 1429 C CA . ALA A 1 184 ? 22.251 -3.438 -43.309 1.00 83.69 184 ALA A CA 1
ATOM 1430 C C . ALA A 1 184 ? 20.711 -3.472 -43.240 1.00 83.69 184 ALA A C 1
ATOM 1432 O O . ALA A 1 184 ? 20.064 -2.945 -44.140 1.00 83.69 184 ALA A O 1
ATOM 1433 N N . VAL A 1 185 ? 20.129 -4.108 -42.216 1.00 83.50 185 VAL A N 1
ATOM 1434 C CA . VAL A 1 185 ? 18.672 -4.285 -42.074 1.00 83.50 185 VAL A CA 1
ATOM 1435 C C . VAL A 1 185 ? 18.047 -3.197 -41.205 1.00 83.50 185 VAL A C 1
ATOM 1437 O O . VAL A 1 185 ? 17.001 -2.669 -41.565 1.00 83.50 185 VAL A O 1
ATOM 1440 N N . PHE A 1 186 ? 18.680 -2.851 -40.081 1.00 83.00 186 PHE A N 1
ATOM 1441 C CA . PHE A 1 186 ? 18.099 -1.954 -39.073 1.00 83.00 186 PHE A CA 1
ATOM 1442 C C . PHE A 1 186 ? 18.713 -0.551 -39.054 1.00 83.00 186 PHE A C 1
ATOM 1444 O O . PHE A 1 186 ? 18.228 0.315 -38.333 1.00 83.00 186 PHE A O 1
ATOM 1451 N N . ALA A 1 187 ? 19.765 -0.306 -39.839 1.00 74.88 187 ALA A N 1
ATOM 1452 C CA . ALA A 1 187 ? 20.368 1.017 -39.997 1.00 74.88 187 ALA A CA 1
ATOM 1453 C C . ALA A 1 187 ? 20.529 1.387 -41.487 1.00 74.88 187 ALA A C 1
ATOM 1455 O O . ALA A 1 187 ? 21.652 1.622 -41.940 1.00 74.88 187 ALA A O 1
ATOM 1456 N N . PRO A 1 188 ? 19.429 1.452 -42.268 1.00 60.97 188 PRO A N 1
ATOM 1457 C CA . PRO A 1 188 ? 19.481 1.722 -43.709 1.00 60.97 188 PRO A CA 1
ATOM 1458 C C . PRO A 1 188 ? 20.121 3.080 -44.045 1.00 60.97 188 PRO A C 1
ATOM 1460 O O . PRO A 1 188 ? 20.836 3.182 -45.042 1.00 60.97 188 PRO A O 1
ATOM 1463 N N . ASP A 1 189 ? 19.946 4.078 -43.169 1.00 59.41 189 ASP A N 1
ATOM 1464 C CA . ASP A 1 189 ? 20.505 5.433 -43.311 1.00 59.41 189 ASP A CA 1
ATOM 1465 C C . ASP A 1 189 ? 21.859 5.612 -42.603 1.00 59.41 189 ASP A C 1
ATOM 1467 O O . ASP A 1 189 ? 22.503 6.655 -42.715 1.00 59.41 189 ASP A O 1
ATOM 1471 N N . GLY A 1 190 ? 22.326 4.584 -41.882 1.00 54.78 190 GLY A N 1
ATOM 1472 C CA . GLY A 1 190 ? 23.599 4.557 -41.162 1.00 54.78 190 GLY A CA 1
ATOM 1473 C C . GLY A 1 190 ? 24.776 4.338 -42.102 1.00 54.78 190 GLY A C 1
ATOM 1474 O O . GLY A 1 190 ? 25.561 3.411 -41.902 1.00 54.78 190 GLY A O 1
ATOM 1475 N N . GLY A 1 191 ? 24.856 5.163 -43.149 1.00 49.91 191 GLY A N 1
ATOM 1476 C CA . GLY A 1 191 ? 25.896 5.171 -44.163 1.00 49.91 191 GLY A CA 1
ATOM 1477 C C . GLY A 1 191 ? 27.270 5.247 -43.520 1.00 49.91 191 GLY A C 1
ATOM 1478 O O . GLY A 1 191 ? 27.817 6.323 -43.305 1.00 49.91 191 GLY A O 1
ATOM 1479 N N . LEU A 1 192 ? 27.847 4.085 -43.227 1.00 54.25 192 LEU A N 1
ATOM 1480 C CA . LEU A 1 192 ? 29.275 3.977 -43.029 1.00 54.25 192 LEU A CA 1
ATOM 1481 C C . LEU A 1 192 ? 29.878 4.464 -44.348 1.00 54.25 192 LEU A C 1
ATOM 1483 O O . LEU A 1 192 ? 29.666 3.828 -45.389 1.00 54.25 192 LEU A O 1
ATOM 1487 N N . ASP A 1 193 ? 30.557 5.609 -44.308 1.00 60.97 193 ASP A N 1
ATOM 1488 C CA . ASP A 1 193 ? 31.320 6.162 -45.424 1.00 60.97 193 ASP A CA 1
ATOM 1489 C C . ASP A 1 193 ? 32.492 5.219 -45.719 1.00 60.97 193 ASP A C 1
ATOM 1491 O O . ASP A 1 193 ? 33.624 5.364 -45.260 1.00 60.97 193 ASP A O 1
ATOM 1495 N N . LEU A 1 194 ? 32.147 4.106 -46.360 1.00 68.25 194 LEU A N 1
ATOM 1496 C CA . LEU A 1 194 ? 33.033 2.996 -46.619 1.00 68.25 194 LEU A CA 1
ATOM 1497 C C . LEU A 1 194 ? 33.536 3.112 -48.052 1.00 68.25 194 LEU A C 1
ATOM 1499 O O . LEU A 1 194 ? 32.736 3.322 -48.975 1.00 68.25 194 LEU A O 1
ATOM 1503 N N . PRO A 1 195 ? 34.831 2.832 -48.272 1.00 77.69 195 PRO A N 1
ATOM 1504 C CA . PRO A 1 195 ? 35.366 2.663 -49.611 1.00 77.69 195 PRO A CA 1
ATOM 1505 C C . PRO A 1 195 ? 34.489 1.712 -50.435 1.00 77.69 195 PRO A C 1
ATOM 1507 O O . PRO A 1 195 ? 33.992 0.705 -49.924 1.00 77.69 195 PRO A O 1
ATOM 1510 N N . GLU A 1 196 ? 34.311 2.000 -51.724 1.00 74.38 196 GLU A N 1
ATOM 1511 C CA . GLU A 1 196 ? 33.434 1.242 -52.631 1.00 74.38 196 GLU A CA 1
ATOM 1512 C C . GLU A 1 196 ? 33.691 -0.274 -52.594 1.00 74.38 196 GLU A C 1
ATOM 1514 O O . GLU A 1 196 ? 32.759 -1.067 -52.459 1.00 74.38 196 GLU A O 1
ATOM 1519 N N . LYS A 1 197 ? 34.967 -0.680 -52.575 1.00 72.62 197 LYS A N 1
ATOM 1520 C CA . LYS A 1 197 ? 35.374 -2.090 -52.446 1.00 72.62 197 LYS A CA 1
ATOM 1521 C C . LYS A 1 197 ? 34.879 -2.744 -51.149 1.00 72.62 197 LYS A C 1
ATOM 1523 O O . LYS A 1 197 ? 34.627 -3.945 -51.127 1.00 72.62 197 LYS A O 1
ATOM 1528 N N . THR A 1 198 ? 34.749 -1.985 -50.065 1.00 80.19 198 THR A N 1
ATOM 1529 C CA . THR A 1 198 ? 34.246 -2.468 -48.771 1.00 80.19 198 THR A CA 1
ATOM 1530 C C . THR A 1 198 ? 32.720 -2.542 -48.768 1.00 80.19 198 THR A C 1
ATOM 1532 O O . THR A 1 198 ? 32.166 -3.526 -48.278 1.00 80.19 198 THR A O 1
ATOM 1535 N N . ARG A 1 199 ? 32.037 -1.575 -49.397 1.00 80.25 199 ARG A N 1
ATOM 1536 C CA . ARG A 1 199 ? 30.577 -1.617 -49.591 1.00 80.25 199 ARG A CA 1
ATOM 1537 C C . ARG A 1 199 ? 30.154 -2.823 -50.419 1.00 80.25 199 ARG A C 1
ATOM 1539 O O . ARG A 1 199 ? 29.228 -3.530 -50.030 1.00 80.25 199 ARG A O 1
ATOM 1546 N N . GLU A 1 200 ? 30.860 -3.103 -51.510 1.00 83.69 200 GLU A N 1
ATOM 1547 C CA . GLU A 1 200 ? 30.549 -4.260 -52.351 1.00 83.69 200 GLU A CA 1
ATOM 1548 C C . GLU A 1 200 ? 30.793 -5.584 -51.613 1.00 83.69 200 GLU A C 1
ATOM 1550 O O . GLU A 1 200 ? 29.941 -6.472 -51.628 1.00 83.69 200 GLU A O 1
ATOM 1555 N N . LYS A 1 201 ? 31.887 -5.694 -50.846 1.00 85.06 201 LYS A N 1
ATOM 1556 C CA . LYS A 1 201 ? 32.107 -6.847 -49.956 1.00 85.06 201 LYS A CA 1
ATOM 1557 C C . LYS A 1 201 ? 30.960 -7.026 -48.957 1.00 85.06 201 LYS A C 1
ATOM 1559 O O . LYS A 1 201 ? 30.475 -8.143 -48.793 1.00 85.06 201 LYS A O 1
ATOM 1564 N N . HIS A 1 202 ? 30.491 -5.953 -48.316 1.00 87.25 202 HIS A N 1
ATOM 1565 C CA . HIS A 1 202 ? 29.355 -6.020 -47.391 1.00 87.25 202 HIS A CA 1
ATOM 1566 C C . HIS A 1 202 ? 28.070 -6.464 -48.105 1.00 87.25 202 HIS A C 1
ATOM 1568 O O . HIS A 1 202 ? 27.378 -7.343 -47.600 1.00 87.25 202 HIS A O 1
ATOM 1574 N N . ARG A 1 203 ? 27.787 -5.961 -49.315 1.00 84.75 203 ARG A N 1
ATOM 1575 C CA . ARG A 1 203 ? 26.639 -6.408 -50.128 1.00 84.75 203 ARG A CA 1
ATOM 1576 C C . ARG A 1 203 ? 26.696 -7.901 -50.436 1.00 84.75 203 ARG A C 1
ATOM 1578 O O . ARG A 1 203 ? 25.679 -8.587 -50.337 1.00 84.75 203 ARG A O 1
ATOM 1585 N N . GLN A 1 204 ? 27.869 -8.421 -50.785 1.00 89.44 204 GLN A N 1
ATOM 1586 C CA . GLN A 1 204 ? 28.050 -9.849 -51.054 1.00 89.44 204 GLN A CA 1
ATOM 1587 C C . GLN A 1 204 ? 27.835 -10.701 -49.800 1.00 89.44 204 GLN A C 1
ATOM 1589 O O . GLN A 1 204 ? 27.183 -11.746 -49.883 1.00 89.44 204 GLN A O 1
ATOM 1594 N N . ILE A 1 205 ? 28.321 -10.235 -48.644 1.00 87.94 205 ILE A N 1
ATOM 1595 C CA . ILE A 1 205 ? 28.084 -10.863 -47.337 1.00 87.94 205 ILE A CA 1
ATOM 1596 C C . ILE A 1 205 ? 26.583 -10.877 -47.022 1.00 87.94 205 ILE A C 1
ATOM 1598 O O . ILE A 1 205 ? 26.023 -11.932 -46.752 1.00 87.94 205 ILE A O 1
ATOM 1602 N N . VAL A 1 206 ? 25.888 -9.750 -47.158 1.00 89.12 206 VAL A N 1
ATOM 1603 C CA . VAL A 1 206 ? 24.436 -9.683 -46.932 1.00 89.12 206 VAL A CA 1
ATOM 1604 C C . VAL A 1 206 ? 23.699 -10.655 -47.858 1.00 89.12 206 VAL A C 1
ATOM 1606 O O . VAL A 1 206 ? 22.946 -11.511 -47.396 1.00 89.12 206 VAL A O 1
ATOM 1609 N N . ARG A 1 207 ? 23.984 -10.624 -49.165 1.00 89.81 207 ARG A N 1
ATOM 1610 C CA . ARG A 1 207 ? 23.333 -11.499 -50.156 1.00 89.81 207 ARG A CA 1
ATOM 1611 C C . ARG A 1 207 ? 23.571 -12.985 -49.908 1.00 89.81 207 ARG A C 1
ATOM 1613 O O . ARG A 1 207 ? 22.667 -13.790 -50.132 1.00 89.81 207 ARG A O 1
ATOM 1620 N N . ARG A 1 208 ? 24.783 -13.404 -49.529 1.00 92.62 208 ARG A N 1
ATOM 1621 C CA . ARG A 1 208 ? 25.042 -14.827 -49.233 1.00 92.62 208 ARG A CA 1
ATOM 1622 C C . ARG A 1 208 ? 24.341 -15.254 -47.947 1.00 92.62 208 ARG A C 1
ATOM 1624 O O . ARG A 1 208 ? 23.733 -16.319 -47.930 1.00 92.62 208 ARG A O 1
ATOM 1631 N N . THR A 1 209 ? 24.369 -14.411 -46.921 1.00 90.00 209 THR A N 1
ATOM 1632 C CA . THR A 1 209 ? 23.816 -14.740 -45.610 1.00 90.00 209 THR A CA 1
ATOM 1633 C C . THR A 1 209 ? 22.297 -14.833 -45.679 1.00 90.00 209 THR A C 1
ATOM 1635 O O . THR A 1 209 ? 21.740 -15.835 -45.244 1.00 90.00 209 THR A O 1
ATOM 1638 N N . PHE A 1 210 ? 21.627 -13.895 -46.357 1.00 89.75 210 PHE A N 1
ATOM 1639 C CA . PHE A 1 210 ? 20.181 -13.970 -46.587 1.00 89.75 210 PHE A CA 1
ATOM 1640 C C . PHE A 1 210 ? 19.759 -15.195 -47.401 1.00 89.75 210 PHE A C 1
ATOM 1642 O O . PHE A 1 210 ? 18.763 -15.830 -47.065 1.00 89.75 210 PHE A O 1
ATOM 1649 N N . ARG A 1 211 ? 20.528 -15.586 -48.429 1.00 91.75 211 ARG A N 1
ATOM 1650 C CA . ARG A 1 211 ? 20.260 -16.832 -49.168 1.00 91.75 211 ARG A CA 1
ATOM 1651 C C . ARG A 1 211 ? 20.332 -18.061 -48.261 1.00 91.75 211 ARG A C 1
ATOM 1653 O O . ARG A 1 211 ? 19.512 -18.960 -48.402 1.00 91.75 211 ARG A O 1
ATOM 1660 N N . ASN A 1 212 ? 21.284 -18.105 -47.332 1.00 89.06 212 ASN A N 1
ATOM 1661 C CA . ASN A 1 212 ? 21.404 -19.209 -46.379 1.00 89.06 212 ASN A CA 1
ATOM 1662 C C . ASN A 1 212 ? 20.279 -19.188 -45.334 1.00 89.06 212 ASN A C 1
ATOM 1664 O O . ASN A 1 212 ? 19.692 -20.233 -45.067 1.00 89.06 212 ASN A O 1
ATOM 1668 N N . CYS A 1 213 ? 19.918 -18.012 -44.812 1.00 88.62 213 CYS A N 1
ATOM 1669 C CA . CYS A 1 213 ? 18.765 -17.852 -43.926 1.00 88.62 213 CYS A CA 1
ATOM 1670 C C . CYS A 1 213 ? 17.465 -18.311 -44.602 1.00 88.62 213 CYS A C 1
ATOM 1672 O O . CYS A 1 213 ? 16.687 -19.027 -43.983 1.00 88.62 213 CYS A O 1
ATOM 1674 N N . ALA A 1 214 ? 17.252 -17.968 -45.878 1.00 89.25 214 ALA A N 1
ATOM 1675 C CA . ALA A 1 214 ? 16.075 -18.387 -46.640 1.00 89.25 214 ALA A CA 1
ATOM 1676 C C . ALA A 1 214 ? 15.993 -19.915 -46.797 1.00 89.25 214 ALA A C 1
ATOM 1678 O O . ALA A 1 214 ? 14.920 -20.487 -46.632 1.00 89.25 214 ALA A O 1
ATOM 1679 N N . LYS A 1 215 ? 17.126 -20.588 -47.045 1.00 87.25 215 LYS A N 1
ATOM 1680 C CA . LYS A 1 215 ? 17.187 -22.060 -47.100 1.00 87.25 215 LYS A CA 1
ATOM 1681 C C . LYS A 1 215 ? 16.794 -22.703 -45.769 1.00 87.25 215 LYS A C 1
ATOM 1683 O O . LYS A 1 215 ? 16.046 -23.667 -45.760 1.00 87.25 215 LYS A O 1
ATOM 1688 N N . VAL A 1 216 ? 17.274 -22.152 -44.656 1.00 87.19 216 VAL A N 1
ATOM 1689 C CA . VAL A 1 216 ? 16.988 -22.656 -43.303 1.00 87.19 216 VAL A CA 1
ATOM 1690 C C . VAL A 1 216 ? 15.569 -22.314 -42.834 1.00 87.19 216 VAL A C 1
ATOM 1692 O O . VAL A 1 216 ? 14.970 -23.070 -42.073 1.00 87.19 216 VAL A O 1
ATOM 1695 N N . ALA A 1 217 ? 15.008 -21.194 -43.290 1.00 85.00 217 ALA A N 1
ATOM 1696 C CA . ALA A 1 217 ? 13.621 -20.824 -43.024 1.00 85.00 217 ALA A CA 1
ATOM 1697 C C . ALA A 1 217 ? 12.628 -21.706 -43.802 1.00 85.00 217 ALA A C 1
ATOM 1699 O O . ALA A 1 217 ? 11.567 -22.029 -43.275 1.00 85.00 217 ALA A O 1
ATOM 1700 N N . ALA A 1 218 ? 12.989 -22.123 -45.021 1.00 84.44 218 ALA A N 1
ATOM 1701 C CA . ALA A 1 218 ? 12.205 -23.058 -45.827 1.00 84.44 218 ALA A CA 1
ATOM 1702 C C . ALA A 1 218 ? 12.204 -24.496 -45.271 1.00 84.44 218 ALA A C 1
ATOM 1704 O O . ALA A 1 218 ? 11.354 -25.288 -45.666 1.00 84.44 218 ALA A O 1
ATOM 1705 N N . ASP A 1 219 ? 13.116 -24.813 -44.344 1.00 76.69 219 ASP A N 1
ATOM 1706 C CA . ASP A 1 219 ? 13.224 -26.117 -43.685 1.00 76.69 219 ASP A CA 1
ATOM 1707 C C . ASP A 1 219 ? 13.019 -25.980 -42.154 1.00 76.69 219 ASP A C 1
ATOM 1709 O O . ASP A 1 219 ? 13.978 -25.879 -41.371 1.00 76.69 219 ASP A O 1
ATOM 1713 N N . PRO A 1 220 ? 11.757 -25.856 -41.688 1.00 61.59 220 PRO A N 1
ATOM 1714 C CA . PRO A 1 220 ? 11.434 -25.569 -40.287 1.00 61.59 220 PRO A CA 1
ATOM 1715 C C . PRO A 1 220 ? 11.672 -26.762 -39.350 1.00 61.59 220 PRO A C 1
ATOM 1717 O O . PRO A 1 220 ? 11.832 -26.569 -38.146 1.00 61.59 220 PRO A O 1
ATOM 1720 N N . VAL A 1 221 ? 11.735 -27.981 -39.891 1.00 58.75 221 VAL A N 1
ATOM 1721 C CA . VAL A 1 221 ? 12.004 -29.219 -39.155 1.00 58.75 221 VAL A CA 1
ATOM 1722 C C . VAL A 1 221 ? 13.400 -29.682 -39.543 1.00 58.75 221 VAL A C 1
ATOM 1724 O O . VAL A 1 221 ? 13.566 -30.527 -40.413 1.00 58.75 221 VAL A O 1
ATOM 1727 N N . GLY A 1 222 ? 14.427 -29.100 -38.924 1.00 52.84 222 GLY A N 1
ATOM 1728 C CA . GLY A 1 222 ? 15.794 -29.553 -39.152 1.00 52.84 222 GLY A CA 1
ATOM 1729 C C . GLY A 1 222 ? 15.895 -31.049 -38.863 1.00 52.84 222 GLY A C 1
ATOM 1730 O O . GLY A 1 222 ? 15.722 -31.470 -37.720 1.00 52.84 222 GLY A O 1
ATOM 1731 N N . SER A 1 223 ? 16.186 -31.845 -39.892 1.00 46.19 223 SER A N 1
ATOM 1732 C CA . SER A 1 223 ? 16.723 -33.190 -39.744 1.00 46.19 223 SER A CA 1
ATOM 1733 C C . SER A 1 223 ? 17.860 -33.127 -38.727 1.00 46.19 223 SER A C 1
ATOM 1735 O O . SER A 1 223 ? 18.908 -32.533 -38.993 1.00 46.19 223 SER A O 1
ATOM 1737 N N . SER A 1 224 ? 17.618 -33.685 -37.542 1.00 43.62 224 SER A N 1
ATOM 1738 C CA . SER A 1 224 ? 18.579 -33.818 -36.457 1.00 43.62 224 SER A CA 1
ATOM 1739 C C . SER A 1 224 ? 19.805 -34.594 -36.931 1.00 43.62 224 SER A C 1
ATOM 1741 O O . SER A 1 224 ? 19.896 -35.805 -36.773 1.00 43.62 224 SER A O 1
ATOM 1743 N N . GLN A 1 225 ? 20.782 -33.890 -37.486 1.00 40.94 225 GLN A N 1
ATOM 1744 C CA . GLN A 1 225 ? 22.171 -34.311 -37.466 1.00 40.94 225 GLN A CA 1
ATOM 1745 C C . GLN A 1 225 ? 22.959 -33.233 -36.740 1.00 40.94 225 GLN A C 1
ATOM 1747 O O . GLN A 1 225 ? 23.639 -32.392 -37.324 1.00 40.94 225 GLN A O 1
ATOM 1752 N N . VAL A 1 226 ? 22.860 -33.293 -35.410 1.00 41.53 226 VAL A N 1
ATOM 1753 C CA . VAL A 1 226 ? 23.946 -32.865 -34.534 1.00 41.53 226 VAL A CA 1
ATOM 1754 C C . VAL A 1 226 ? 25.149 -33.711 -34.942 1.00 41.53 226 VAL A C 1
ATOM 1756 O O . VAL A 1 226 ? 25.281 -34.869 -34.555 1.00 41.53 226 VAL A O 1
ATOM 1759 N N . SER A 1 227 ? 25.975 -33.153 -35.823 1.00 39.75 227 SER A N 1
ATOM 1760 C CA . SER A 1 227 ? 27.250 -33.733 -36.211 1.00 39.75 227 SER A CA 1
ATOM 1761 C C . SER A 1 227 ? 28.127 -33.752 -34.965 1.00 39.75 227 SER A C 1
ATOM 1763 O O . SER A 1 227 ? 28.677 -32.732 -34.548 1.00 39.75 227 SER A O 1
ATOM 1765 N N . SER A 1 228 ? 28.208 -34.920 -34.332 1.00 41.16 228 SER A N 1
ATOM 1766 C CA . SER A 1 228 ? 29.189 -35.254 -33.312 1.00 41.16 228 SER A CA 1
ATOM 1767 C C . SER A 1 228 ? 30.582 -35.228 -33.947 1.00 41.16 228 SER A C 1
ATOM 1769 O O . SER A 1 228 ? 31.140 -36.257 -34.324 1.00 41.16 228 SER A O 1
ATOM 1771 N N . ARG A 1 229 ? 31.148 -34.038 -34.121 1.00 43.09 229 ARG A N 1
ATOM 1772 C CA . ARG A 1 229 ? 32.565 -33.849 -34.432 1.00 43.09 229 ARG A CA 1
ATOM 1773 C C . ARG A 1 229 ? 33.096 -32.723 -33.569 1.00 43.09 229 ARG A C 1
ATOM 1775 O O . ARG A 1 229 ? 33.090 -31.568 -33.976 1.00 43.09 229 ARG A O 1
ATOM 1782 N N . ASN A 1 230 ? 33.447 -33.093 -32.340 1.00 41.56 230 ASN A N 1
ATOM 1783 C CA . ASN A 1 230 ? 34.678 -32.709 -31.643 1.00 41.56 230 ASN A CA 1
ATOM 1784 C C . ASN A 1 230 ? 34.541 -33.083 -30.162 1.00 41.56 230 ASN A C 1
ATOM 1786 O O . ASN A 1 230 ? 34.258 -32.242 -29.314 1.00 41.56 230 ASN A O 1
ATOM 1790 N N . ALA A 1 231 ? 34.742 -34.366 -29.859 1.00 36.19 231 ALA A N 1
ATOM 1791 C CA . ALA A 1 231 ? 35.270 -34.749 -28.557 1.00 36.19 231 ALA A CA 1
ATOM 1792 C C . ALA A 1 231 ? 36.804 -34.691 -28.674 1.00 36.19 231 ALA A C 1
ATOM 1794 O O . ALA A 1 231 ? 37.337 -35.270 -29.625 1.00 36.19 231 ALA A O 1
ATOM 1795 N N . PRO A 1 232 ? 37.518 -33.977 -27.791 1.00 38.28 232 PRO A N 1
ATOM 1796 C CA . PRO A 1 232 ? 38.972 -33.984 -27.804 1.00 38.28 232 PRO A CA 1
ATOM 1797 C C . PRO A 1 232 ? 39.467 -35.365 -27.360 1.00 38.28 232 PRO A C 1
ATOM 1799 O O . PRO A 1 232 ? 39.144 -35.828 -26.266 1.00 38.28 232 PRO A O 1
ATOM 1802 N N . SER A 1 233 ? 40.229 -36.035 -28.221 1.00 42.16 233 SER A N 1
ATOM 1803 C CA . SER A 1 233 ? 41.055 -37.173 -27.832 1.00 42.16 233 SER A CA 1
ATOM 1804 C C . SER A 1 233 ? 42.458 -36.658 -27.513 1.00 42.16 233 SER A C 1
ATOM 1806 O O . SER A 1 233 ? 43.200 -36.367 -28.449 1.00 42.16 233 SER A O 1
ATOM 1808 N N . TRP A 1 234 ? 42.766 -36.614 -26.213 1.00 45.31 234 TRP A N 1
ATOM 1809 C CA . TRP A 1 234 ? 44.064 -36.311 -25.586 1.00 45.31 234 TRP A CA 1
ATOM 1810 C C . TRP A 1 234 ? 44.581 -34.877 -25.735 1.00 45.31 234 TRP A C 1
ATOM 1812 O O . TRP A 1 234 ? 44.878 -34.434 -26.864 1.00 45.31 234 TRP A O 1
#

Sequence (234 aa):
MAASVSRRALEHEVGEIRALEAALAATGSRGGSYSLRIDRHYRRVMAMLEPRIAWLTRRYGLGNWREDAAQACAIGIYRAVGSWEPERAGFSTLVHWQMRGELQALRHRVMLDRRPAARAAAARTVSMFRDDGRTVGELAELDDREALPGTERQAADAMAGALLRHLLDRIGSPARERAIVEAAVFAPDGGLDLPEKTREKHRQIVRRTFRNCAKVAA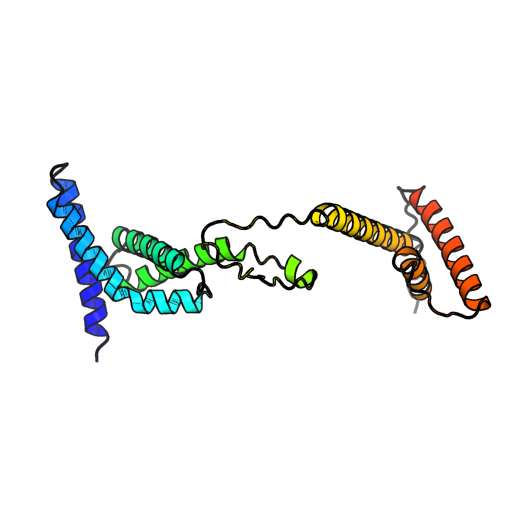DPVGSSQVSSRNAPSW

Radius of gyration: 33.37 Å; chains: 1; bounding box: 76×67×83 Å

InterPro domains:
  IPR013325 RNA polymerase sigma factor, region 2 [SSF88946] (41-109)

Organism: NCBI:txid1463597

Foldseek 3Di:
DPPPCLLVLLVVLLVLLVVLVVVDVVPPDPCPVSVVSNVVSLVVNLVSCVVVLVVLCVVLVVPVVSVVLSVLLSVLLVVLSVPDDVVPDRSVVSSNVSSNVSSVVVSCVVCVVVPCVCVVVVPDDDDDDDPPVDDDDDPPPPPPVCPVVVVVVVVVLVVVLVLLVVLCVVLVPDPVLSVLQCCVPVVVVVDPVDDPVVVVVSVVSNVVSVVSSVVCVVCVPPPDDPPPPDDDDD

pLDDT: mean 79.13, std 19.5, range [30.61, 97.88]

Secondary structure (DSSP, 8-state):
--HHHHHHHHHHHHHHHHHHHHHHHHH-S--HHHHHHHHHHHHHHHHHHHHHHHHHHHHTT-TT-HHHHHHHHHHHHHHHHHH--TTT--HHHHHHHHHHHHHHHHHHHHHTTS-HHHHHTT---------SS--TT-------TTHHHHHHHHHHHHHHHHHHHHHHHHTT--HHHHHHHHHHHH-TT------HHHHHHHHHHHHHHHHHHHHHHS--S-------------